Protein AF-A0A2U0S5J8-F1 (afdb_monomer)

Secondary structure (DSSP, 8-state):
---S----S----S------------SEEEESTTGGGGHHHHHHHTT-SSEEEE--HHHHTSHHHHHHHHHHHHTT---EEE--PPSS-BHHHHHHHHHHHHHTT--EEEEEESHHHHHHHHHHHHHTT--EEEEE-SSS--TTS-SEEEEEETTEEEEEE-GGGS-SEEEE-HHHHTTS-HHHHHHHHHHHHHHHHHHHH-TT--HHHHHHHHHHHHHHHHHHHHHTTT-HHHHHHHHHHHHHHHHHHTTT---HHHHHHHHHHHTT--HHHHHHHHHHHHHHHTT--HHHHHHH-

Structure (mmCIF, N/CA/C/O backbone):
data_AF-A0A2U0S5J8-F1
#
_entry.id   AF-A0A2U0S5J8-F1
#
loop_
_atom_site.group_PDB
_atom_site.id
_atom_site.type_symbol
_atom_site.label_atom_id
_atom_site.label_alt_id
_atom_site.label_comp_id
_atom_site.label_asym_id
_atom_site.label_entity_id
_atom_site.label_seq_id
_atom_site.pdbx_PDB_ins_code
_atom_site.Cartn_x
_atom_site.Cartn_y
_atom_site.Cartn_z
_atom_site.occupancy
_atom_site.B_iso_or_equiv
_atom_site.auth_seq_id
_atom_site.auth_comp_id
_atom_site.auth_asym_id
_atom_site.auth_atom_id
_atom_site.pdbx_PDB_model_num
ATOM 1 N N . MET A 1 1 ? 16.768 26.687 -22.722 1.00 32.78 1 MET A N 1
ATOM 2 C CA . MET A 1 1 ? 16.329 26.222 -24.053 1.00 32.78 1 MET A CA 1
ATOM 3 C C . MET A 1 1 ? 16.530 24.722 -24.076 1.00 32.78 1 MET A C 1
ATOM 5 O O . MET A 1 1 ? 17.656 24.287 -23.894 1.00 32.78 1 MET A O 1
ATOM 9 N N . LEU A 1 2 ? 15.448 23.951 -24.175 1.00 31.75 2 LEU A N 1
ATOM 10 C CA . LEU A 1 2 ? 15.508 22.503 -24.368 1.00 31.75 2 LEU A CA 1
ATOM 11 C C . LEU A 1 2 ? 15.809 22.254 -25.851 1.00 31.75 2 LEU A C 1
ATOM 13 O O . LEU A 1 2 ? 14.934 22.432 -26.692 1.00 31.75 2 LEU A O 1
ATOM 17 N N . THR A 1 3 ? 17.055 21.917 -26.166 1.00 37.09 3 THR A N 1
ATOM 18 C CA . THR A 1 3 ? 17.482 21.439 -27.486 1.00 37.09 3 THR A CA 1
ATOM 19 C C . THR A 1 3 ? 18.194 20.111 -27.272 1.00 37.09 3 THR A C 1
ATOM 21 O O . THR A 1 3 ? 19.367 20.082 -26.910 1.00 37.09 3 THR A O 1
ATOM 24 N N . GLY A 1 4 ? 17.444 19.027 -27.418 1.00 29.23 4 GLY A N 1
ATOM 25 C CA . GLY A 1 4 ? 17.905 17.647 -27.310 1.00 29.23 4 GLY A CA 1
ATOM 26 C C . GLY A 1 4 ? 16.699 16.751 -27.543 1.00 29.23 4 GLY A C 1
ATOM 27 O O . GLY A 1 4 ? 15.723 16.838 -26.805 1.00 29.23 4 GLY A O 1
ATOM 28 N N . GLU A 1 5 ? 16.721 16.039 -28.658 1.00 32.31 5 GLU A N 1
ATOM 29 C CA . GLU A 1 5 ? 15.576 15.486 -29.369 1.00 32.31 5 GLU A CA 1
ATOM 30 C C . GLU A 1 5 ? 14.696 14.556 -28.528 1.00 32.31 5 GLU A C 1
ATOM 32 O O . GLU A 1 5 ? 15.153 13.631 -27.864 1.00 32.31 5 GLU A O 1
ATOM 37 N N . VAL A 1 6 ? 13.388 14.800 -28.629 1.00 41.00 6 VAL A N 1
ATOM 38 C CA . VAL A 1 6 ? 12.340 13.828 -28.332 1.00 41.00 6 VAL A CA 1
ATOM 39 C C . VAL A 1 6 ? 12.498 12.701 -29.351 1.00 41.00 6 VAL A C 1
ATOM 41 O O . VAL A 1 6 ? 11.967 12.781 -30.459 1.00 41.00 6 VAL A O 1
ATOM 44 N N . THR A 1 7 ? 13.266 11.672 -29.007 1.00 35.62 7 THR A N 1
ATOM 45 C CA . THR A 1 7 ? 13.296 10.435 -29.780 1.00 35.62 7 THR A CA 1
ATOM 46 C C . THR A 1 7 ? 11.916 9.787 -29.708 1.00 35.62 7 THR A C 1
ATOM 48 O O . THR A 1 7 ? 11.296 9.604 -28.660 1.00 35.62 7 THR A O 1
ATOM 51 N N . THR A 1 8 ? 11.382 9.564 -30.899 1.00 38.03 8 THR A N 1
ATOM 52 C CA . THR A 1 8 ? 10.016 9.180 -31.218 1.00 38.03 8 THR A CA 1
ATOM 53 C C . THR A 1 8 ? 9.685 7.775 -30.725 1.00 38.03 8 THR A C 1
ATOM 55 O O . THR A 1 8 ? 10.064 6.789 -31.353 1.00 38.03 8 THR A O 1
ATOM 58 N N . LEU A 1 9 ? 8.893 7.680 -29.657 1.00 43.31 9 LEU A N 1
ATOM 59 C CA . LEU A 1 9 ? 8.101 6.486 -29.366 1.00 43.31 9 LEU A CA 1
ATOM 60 C C . LEU A 1 9 ? 6.844 6.514 -30.249 1.00 43.31 9 LEU A C 1
ATOM 62 O O . LEU A 1 9 ? 5.877 7.203 -29.937 1.00 43.31 9 LEU A O 1
ATOM 66 N N . GLY A 1 10 ? 6.887 5.776 -31.360 1.00 35.03 10 GLY A N 1
ATOM 67 C CA . GLY A 1 10 ? 5.721 5.414 -32.171 1.00 35.03 10 GLY A CA 1
ATOM 68 C C . GLY A 1 10 ? 5.226 6.484 -33.150 1.00 35.03 10 GLY A C 1
ATOM 69 O O . GLY A 1 10 ? 4.621 7.485 -32.775 1.00 35.03 10 GLY A O 1
ATOM 70 N N . ASN A 1 11 ? 5.403 6.222 -34.445 1.00 37.25 11 ASN A N 1
ATOM 71 C CA . ASN A 1 11 ? 4.713 6.929 -35.521 1.00 37.25 11 ASN A CA 1
ATOM 72 C C . ASN A 1 11 ? 3.186 6.760 -35.397 1.00 37.25 11 ASN A C 1
ATOM 74 O O . ASN A 1 11 ? 2.626 5.781 -35.883 1.00 37.25 11 ASN A O 1
ATOM 78 N N . SER A 1 12 ? 2.499 7.750 -34.832 1.00 42.44 12 SER A N 1
ATOM 79 C CA . SER A 1 12 ? 1.128 8.085 -35.226 1.00 42.44 12 SER A CA 1
ATOM 80 C C . SER A 1 12 ? 0.847 9.552 -34.910 1.00 42.44 12 SER A C 1
ATOM 82 O O . SER A 1 12 ? 0.586 9.918 -33.766 1.00 42.44 12 SER A O 1
ATOM 84 N N . GLN A 1 13 ? 0.894 10.400 -35.939 1.00 43.66 13 GLN A N 1
ATOM 85 C CA . GLN A 1 13 ? 0.316 11.740 -35.890 1.00 43.66 13 GLN A CA 1
ATOM 86 C C . GLN A 1 13 ? -1.212 11.638 -35.833 1.00 43.66 13 GLN A C 1
ATOM 88 O O . GLN A 1 13 ? -1.907 11.685 -36.844 1.00 43.66 13 GLN A O 1
ATOM 93 N N . GLY A 1 14 ? -1.723 11.462 -34.623 1.00 42.94 14 GLY A N 1
ATOM 94 C CA . GLY A 1 14 ? -3.136 11.485 -34.289 1.00 42.94 14 GLY A CA 1
ATOM 95 C C . GLY A 1 14 ? -3.269 11.498 -32.774 1.00 42.94 14 GLY A C 1
ATOM 96 O O . GLY A 1 14 ? -2.466 10.874 -32.081 1.00 42.94 14 GLY A O 1
ATOM 97 N N . LEU A 1 15 ? -4.259 12.222 -32.245 1.00 50.78 15 LEU A N 1
ATOM 98 C CA . LEU A 1 15 ? -4.673 12.009 -30.858 1.00 50.78 15 LEU A CA 1
ATOM 99 C C . LEU A 1 15 ? -4.931 10.500 -30.677 1.00 50.78 15 LEU A C 1
ATOM 101 O O . LEU A 1 15 ? -5.525 9.895 -31.576 1.00 50.78 15 LEU A O 1
ATOM 105 N N . PRO A 1 16 ? -4.466 9.875 -29.579 1.00 59.19 16 PRO A N 1
ATOM 106 C CA . PRO A 1 16 ? -4.661 8.446 -29.367 1.00 59.19 16 PRO A CA 1
ATOM 107 C C . PRO A 1 16 ? -6.149 8.116 -29.490 1.00 59.19 16 PRO A C 1
ATOM 109 O O . PRO A 1 16 ? -6.986 8.860 -28.980 1.00 59.19 16 PRO A O 1
ATOM 112 N N . ASN A 1 17 ? -6.487 7.019 -30.176 1.00 55.91 17 ASN A N 1
ATOM 113 C CA . ASN A 1 17 ? -7.858 6.517 -30.195 1.00 55.91 17 ASN A CA 1
ATOM 114 C C . ASN A 1 17 ? -8.280 6.265 -28.741 1.00 55.91 17 ASN A C 1
ATOM 116 O O . ASN A 1 17 ? -7.761 5.356 -28.096 1.00 55.91 17 ASN A O 1
ATOM 120 N N . LEU A 1 18 ? -9.156 7.125 -28.218 1.00 67.00 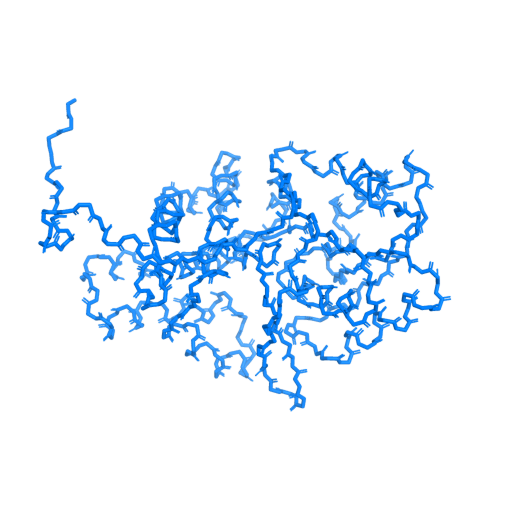18 LEU A N 1
ATOM 121 C CA . LEU A 1 18 ? -9.428 7.205 -26.784 1.00 67.00 18 LEU A CA 1
ATOM 122 C C . LEU A 1 18 ? -10.174 5.978 -26.256 1.00 67.00 18 LEU A C 1
ATOM 124 O O . LEU A 1 18 ? -10.131 5.738 -25.051 1.00 67.00 18 LEU A O 1
ATOM 128 N N . GLY A 1 19 ? -10.811 5.200 -27.142 1.00 72.75 19 GLY A N 1
ATOM 129 C CA . GLY A 1 19 ? -11.635 4.054 -26.771 1.00 72.75 19 GLY A CA 1
ATOM 130 C C . GLY A 1 19 ? -12.672 4.394 -25.694 1.00 72.75 19 GLY A C 1
ATOM 131 O O . GLY A 1 19 ? -12.882 5.547 -25.324 1.00 72.75 19 GLY A O 1
ATOM 132 N N . SER A 1 20 ? -13.338 3.375 -25.170 1.00 85.69 20 SER A N 1
ATOM 133 C CA . SER A 1 20 ? -14.069 3.477 -23.906 1.00 85.69 20 SER A CA 1
ATOM 134 C C . SER A 1 20 ? -13.265 2.762 -22.830 1.00 85.69 20 SER A C 1
ATOM 136 O O . SER A 1 20 ? -12.836 1.630 -23.053 1.00 85.69 20 SER A O 1
ATOM 138 N N . PHE A 1 21 ? -13.092 3.379 -21.665 1.00 89.19 21 PHE A N 1
ATOM 139 C CA . PHE A 1 21 ? -12.458 2.740 -20.516 1.00 89.19 21 PHE A CA 1
ATOM 140 C C . PHE A 1 21 ? -13.191 3.104 -19.223 1.00 89.19 21 PHE A C 1
ATOM 142 O O . PHE A 1 21 ? -13.836 4.148 -19.130 1.00 89.19 21 PHE A O 1
ATOM 149 N N . THR A 1 22 ? -13.057 2.241 -18.222 1.00 90.69 22 THR A N 1
ATOM 150 C CA . THR A 1 22 ? -13.413 2.526 -16.829 1.00 90.69 22 THR A CA 1
ATOM 151 C C . THR A 1 22 ? -12.122 2.755 -16.060 1.00 90.69 22 THR A C 1
ATOM 153 O O . THR A 1 22 ? -11.113 2.113 -16.350 1.00 90.69 22 THR A O 1
ATOM 156 N N . PHE A 1 23 ? -12.143 3.688 -15.114 1.00 94.62 23 PHE A N 1
ATOM 157 C CA . PHE A 1 23 ? -11.001 3.975 -14.260 1.00 94.62 23 PHE A CA 1
ATOM 158 C C . PHE A 1 23 ? -11.458 3.945 -12.807 1.00 94.62 23 PHE A C 1
ATOM 160 O O . PHE A 1 23 ? -12.342 4.707 -12.418 1.00 94.62 23 PHE A O 1
ATOM 167 N N . LEU A 1 24 ? -10.890 3.023 -12.046 1.00 95.81 24 LEU A N 1
ATOM 168 C CA . LEU A 1 24 ? -11.268 2.703 -10.685 1.00 95.81 24 LEU A CA 1
ATOM 169 C C . LEU A 1 24 ? -10.186 3.202 -9.729 1.00 95.81 24 LEU A C 1
ATOM 171 O O . LEU A 1 24 ? -9.002 2.916 -9.909 1.00 95.81 24 LEU A O 1
ATOM 175 N N . VAL A 1 25 ? -10.607 3.968 -8.731 1.00 96.50 25 VAL A N 1
ATOM 176 C CA . VAL A 1 25 ? -9.773 4.557 -7.679 1.00 96.50 25 VAL A CA 1
ATOM 177 C C . VAL A 1 25 ? -10.587 4.613 -6.389 1.00 96.50 25 VAL A C 1
ATOM 179 O O . VAL A 1 25 ? -11.816 4.567 -6.475 1.00 96.50 25 VAL A O 1
ATOM 182 N N . PRO A 1 26 ? -9.940 4.745 -5.220 1.00 98.06 26 PRO A N 1
ATOM 183 C CA . PRO A 1 26 ? -10.638 5.086 -3.988 1.00 98.06 26 PRO A CA 1
ATOM 184 C C . PRO A 1 26 ? -11.477 6.350 -4.131 1.00 98.06 26 PRO A C 1
ATOM 186 O O . PRO A 1 26 ? -11.086 7.282 -4.843 1.00 98.06 26 PRO A O 1
ATOM 189 N N . ASP A 1 27 ? -12.574 6.416 -3.382 1.00 96.62 27 ASP A N 1
ATOM 190 C CA . ASP A 1 27 ? -13.434 7.601 -3.344 1.00 96.62 27 ASP A CA 1
ATOM 191 C C . ASP A 1 27 ? -12.672 8.826 -2.826 1.00 96.62 27 ASP A C 1
ATOM 193 O O . ASP A 1 27 ? -12.922 9.961 -3.251 1.00 96.62 27 ASP A O 1
ATOM 197 N N . ARG A 1 28 ? -11.709 8.606 -1.919 1.00 98.06 28 ARG A N 1
ATOM 198 C CA . ARG A 1 28 ? -10.830 9.656 -1.397 1.00 98.06 28 ARG A CA 1
ATOM 199 C C . ARG A 1 28 ? -9.375 9.210 -1.321 1.00 98.06 28 ARG A C 1
ATOM 201 O O . ARG A 1 28 ? -9.049 8.134 -0.827 1.00 98.06 28 ARG A O 1
ATOM 208 N N . ILE A 1 29 ? -8.482 10.100 -1.751 1.00 98.75 29 ILE A N 1
ATOM 209 C CA . ILE A 1 29 ? -7.032 9.967 -1.592 1.00 98.75 29 ILE A CA 1
ATOM 210 C C . ILE A 1 29 ? -6.529 11.178 -0.804 1.00 98.75 29 ILE A C 1
ATOM 212 O O . ILE A 1 29 ? -6.659 12.319 -1.250 1.00 98.75 29 ILE A O 1
ATOM 216 N N . VAL A 1 30 ? -5.931 10.928 0.358 1.00 98.81 30 VAL A N 1
ATOM 217 C CA . VAL A 1 30 ? -5.306 11.938 1.213 1.00 98.81 30 VAL A CA 1
ATOM 218 C C . VAL A 1 30 ? -3.795 11.774 1.116 1.00 98.81 30 VAL A C 1
ATOM 220 O O . VAL A 1 30 ? -3.227 10.813 1.628 1.00 98.81 30 VAL A O 1
ATOM 223 N N . PHE A 1 31 ? -3.133 12.717 0.449 1.00 98.75 31 PHE A N 1
ATOM 224 C CA . PHE A 1 31 ? -1.693 12.676 0.212 1.00 98.75 31 PHE A CA 1
ATOM 225 C C . PHE A 1 31 ? -0.992 13.881 0.836 1.00 98.75 31 PHE A C 1
ATOM 227 O O . PHE A 1 31 ? -1.444 15.018 0.691 1.00 98.75 31 PHE A O 1
ATOM 234 N N . GLY A 1 32 ? 0.162 13.643 1.456 1.00 98.50 32 GLY A N 1
ATOM 235 C CA . GLY A 1 32 ? 1.078 14.699 1.876 1.00 98.50 32 GLY A CA 1
ATOM 236 C C . GLY A 1 32 ? 1.671 14.474 3.258 1.00 98.50 32 GLY A C 1
ATOM 237 O O . GLY A 1 32 ? 1.303 13.549 3.978 1.00 98.50 32 GLY A O 1
ATOM 238 N N . TRP A 1 33 ? 2.619 15.335 3.627 1.00 98.25 33 TRP A N 1
ATOM 239 C CA . TRP A 1 33 ? 3.180 15.325 4.976 1.00 98.25 33 TRP A CA 1
ATOM 240 C C . TRP A 1 33 ? 2.071 15.507 5.997 1.00 98.25 33 TRP A C 1
ATOM 242 O O . TRP A 1 33 ? 1.254 16.416 5.868 1.00 98.25 33 TRP A O 1
ATOM 252 N N . ASP A 1 34 ? 2.065 14.631 6.995 1.00 97.88 34 ASP A N 1
ATOM 253 C CA . ASP A 1 34 ? 1.070 14.628 8.057 1.00 97.88 34 ASP A CA 1
ATOM 254 C C . ASP A 1 34 ? -0.359 14.302 7.601 1.00 97.88 34 ASP A C 1
ATOM 256 O O . ASP A 1 34 ? -1.308 14.525 8.357 1.00 97.88 34 ASP A O 1
ATOM 260 N N . ALA A 1 35 ? -0.527 13.712 6.410 1.00 98.69 35 ALA A N 1
ATOM 261 C CA . ALA A 1 35 ? -1.817 13.224 5.921 1.00 98.69 35 ALA A CA 1
ATOM 262 C C . ALA A 1 35 ? -2.494 12.257 6.906 1.00 98.69 35 ALA A C 1
ATOM 264 O O . ALA A 1 35 ? -3.721 12.242 6.996 1.00 98.69 35 ALA A O 1
ATOM 265 N N . LEU A 1 36 ? -1.719 11.522 7.718 1.00 98.56 36 LEU A N 1
ATOM 266 C CA . LEU A 1 36 ? -2.266 10.657 8.763 1.00 98.56 36 LEU A CA 1
ATOM 267 C C . LEU A 1 36 ? -3.151 11.417 9.764 1.00 98.56 36 LEU A C 1
ATOM 269 O O . LEU A 1 36 ? -4.085 10.832 10.300 1.00 98.56 36 LEU A O 1
ATOM 273 N N . ASN A 1 37 ? -2.931 12.720 9.978 1.00 98.50 37 ASN A N 1
ATOM 274 C CA . ASN A 1 37 ? -3.766 13.537 10.868 1.00 98.50 37 ASN A CA 1
ATOM 275 C C . ASN A 1 37 ? -5.238 13.607 10.430 1.00 98.50 37 ASN A C 1
ATOM 277 O O . ASN A 1 37 ? -6.075 14.008 11.233 1.00 98.50 37 ASN A O 1
ATOM 281 N N . LYS A 1 38 ? -5.556 13.240 9.182 1.00 98.38 38 LYS A N 1
ATOM 282 C CA . LYS A 1 38 ? -6.927 13.197 8.666 1.00 98.38 38 LYS A CA 1
ATOM 283 C C . LYS A 1 38 ? -7.670 11.901 8.951 1.00 98.38 38 LYS A C 1
ATOM 285 O O . LYS A 1 38 ? -8.875 11.869 8.756 1.00 98.38 38 LYS A O 1
ATOM 290 N N . ILE A 1 39 ? -7.008 10.862 9.461 1.00 98.44 39 ILE A N 1
ATOM 291 C CA . ILE A 1 39 ? -7.633 9.540 9.602 1.00 98.44 39 ILE A CA 1
ATOM 292 C C . ILE A 1 39 ? -8.919 9.542 10.435 1.00 98.44 39 ILE A C 1
ATOM 294 O O . ILE A 1 39 ? -9.861 8.843 10.088 1.00 98.44 39 ILE A O 1
ATOM 298 N N . GLY A 1 40 ? -8.979 10.342 11.501 1.00 97.31 40 GLY A N 1
ATOM 299 C CA . GLY A 1 40 ? -10.179 10.436 12.327 1.00 97.31 40 GLY A CA 1
ATOM 300 C C . GLY A 1 40 ? -11.343 11.142 11.623 1.00 97.31 40 GLY A C 1
ATOM 301 O O . GLY A 1 40 ? -12.468 10.654 11.703 1.00 97.31 40 GLY A O 1
ATOM 302 N N . ASP A 1 41 ? -11.065 12.216 10.868 1.00 96.50 41 ASP A N 1
ATOM 303 C CA . ASP A 1 41 ? -12.060 12.904 10.027 1.00 96.50 41 ASP A CA 1
ATOM 304 C C . ASP A 1 41 ? -12.646 11.924 8.991 1.00 96.50 41 ASP A C 1
ATOM 306 O O . ASP A 1 41 ? -13.862 11.830 8.829 1.00 96.50 41 ASP A O 1
ATOM 310 N N . GLU A 1 42 ? -11.776 11.167 8.315 1.00 98.12 42 GLU A N 1
ATOM 311 C CA . GLU A 1 42 ? -12.167 10.229 7.256 1.00 98.12 42 GLU A CA 1
ATOM 312 C C . GLU A 1 42 ? -12.953 9.025 7.810 1.00 98.12 42 GLU A C 1
ATOM 314 O O . GLU A 1 42 ? -13.959 8.630 7.229 1.00 98.12 42 GLU A O 1
ATOM 319 N N . LEU A 1 43 ? -12.567 8.477 8.969 1.00 98.12 43 LEU A N 1
ATOM 320 C CA . LEU A 1 43 ? -13.327 7.412 9.642 1.00 98.12 43 LEU A CA 1
ATOM 321 C C . LEU A 1 43 ? -14.694 7.902 10.129 1.00 98.12 43 LEU A C 1
ATOM 323 O O . LEU A 1 43 ? -15.699 7.226 9.923 1.00 98.12 43 LEU A O 1
ATOM 327 N N . THR A 1 44 ? -14.754 9.100 10.712 1.00 95.81 44 THR A N 1
ATOM 328 C CA . THR A 1 44 ? -16.022 9.701 11.154 1.00 95.81 44 THR A CA 1
ATOM 329 C C . THR A 1 44 ? -16.965 9.924 9.970 1.00 95.81 44 THR A C 1
ATOM 331 O O . THR A 1 44 ? -18.164 9.673 10.081 1.00 95.81 44 THR A O 1
ATOM 334 N N . ALA A 1 45 ? -16.438 10.343 8.814 1.00 96.75 45 ALA A N 1
ATOM 335 C CA . ALA A 1 45 ? -17.219 10.501 7.587 1.00 96.75 45 ALA A CA 1
ATOM 336 C C . ALA A 1 45 ? -17.791 9.171 7.058 1.00 96.75 45 ALA A C 1
ATOM 338 O O . ALA A 1 45 ? -18.849 9.176 6.430 1.00 96.75 45 ALA A O 1
ATOM 339 N N . LEU A 1 46 ? -17.130 8.046 7.350 1.00 97.06 46 LEU A N 1
ATOM 340 C CA . LEU A 1 46 ? -17.608 6.689 7.059 1.00 97.06 46 LEU A CA 1
ATOM 341 C C . LEU A 1 46 ? -18.570 6.143 8.131 1.00 97.06 46 LEU A C 1
ATOM 343 O O . LEU A 1 46 ? -19.056 5.024 7.997 1.00 97.06 46 LEU A O 1
ATOM 347 N N . GLY A 1 47 ? -18.855 6.911 9.188 1.00 96.56 47 GLY A N 1
ATOM 348 C CA . GLY A 1 47 ? -19.696 6.478 10.306 1.00 96.56 47 GLY A CA 1
ATOM 349 C C . GLY A 1 47 ? -19.014 5.494 11.262 1.00 96.56 47 GLY A C 1
ATOM 350 O O . GLY A 1 47 ? -19.706 4.849 12.045 1.00 96.56 47 GLY A O 1
ATOM 351 N N . ALA A 1 48 ? -17.685 5.374 11.202 1.00 97.31 48 ALA A N 1
ATOM 352 C CA . ALA A 1 48 ? -16.920 4.462 12.042 1.00 97.31 48 ALA A CA 1
ATOM 353 C C . ALA A 1 48 ? -16.763 4.976 13.481 1.00 97.31 48 ALA A C 1
ATOM 355 O O . ALA A 1 48 ? -16.558 6.168 13.720 1.00 97.31 48 ALA A O 1
ATOM 356 N N . VAL A 1 49 ? -16.785 4.046 14.433 1.00 97.25 49 VAL A N 1
ATOM 357 C CA . VAL A 1 49 ? -16.603 4.257 15.877 1.00 97.25 49 VAL A CA 1
ATOM 358 C C . VAL A 1 49 ? -15.582 3.264 16.445 1.00 97.25 49 VAL A C 1
ATOM 360 O O . VAL A 1 49 ? -14.744 3.646 17.268 1.00 97.25 49 VAL A O 1
ATOM 363 N N . SER A 1 50 ? -15.611 2.009 15.990 1.00 97.94 50 SER A N 1
ATOM 364 C CA . SER A 1 50 ? -14.777 0.900 16.473 1.00 97.94 50 SER A CA 1
ATOM 365 C C . SER A 1 50 ? -13.989 0.249 15.321 1.00 97.94 50 SER A C 1
ATOM 367 O O . SER A 1 50 ? -14.339 -0.836 14.852 1.00 97.94 50 SER A O 1
ATOM 369 N N . PRO A 1 51 ? -12.922 0.894 14.811 1.00 98.50 51 PRO A N 1
ATOM 370 C CA . PRO A 1 51 ? -12.143 0.332 13.713 1.00 98.50 51 PRO A CA 1
ATOM 371 C C . PRO A 1 51 ? -11.231 -0.818 14.163 1.00 98.50 51 PRO A C 1
ATOM 373 O O . PRO A 1 51 ? -10.496 -0.699 15.149 1.00 98.50 51 PRO A O 1
ATOM 376 N N . LEU A 1 52 ? -11.160 -1.883 13.361 1.00 98.88 52 LEU A N 1
ATOM 377 C CA . LEU A 1 52 ? -10.093 -2.879 13.450 1.00 98.88 52 LEU A CA 1
ATOM 378 C C . LEU A 1 52 ? -8.854 -2.389 12.691 1.00 98.88 52 LEU A C 1
ATOM 380 O O . LEU A 1 52 ? -8.851 -2.291 11.465 1.00 98.88 52 LEU A O 1
ATOM 384 N N . ILE A 1 53 ? -7.760 -2.141 13.404 1.00 98.88 53 ILE A N 1
ATOM 385 C CA . ILE A 1 53 ? -6.443 -1.892 12.821 1.00 98.88 53 ILE A CA 1
ATOM 386 C C . ILE A 1 53 ? -5.776 -3.233 12.519 1.00 98.88 53 ILE A C 1
ATOM 388 O O . ILE A 1 53 ? -5.413 -3.969 13.434 1.00 98.88 53 ILE A O 1
ATOM 392 N N . ILE A 1 54 ? -5.545 -3.518 11.243 1.00 98.88 54 ILE A N 1
ATOM 393 C CA . ILE A 1 54 ? -4.775 -4.668 10.771 1.00 98.88 54 ILE A CA 1
ATOM 394 C C . ILE A 1 54 ? -3.355 -4.189 10.464 1.00 98.88 54 ILE A C 1
ATOM 396 O O . ILE A 1 54 ? -3.146 -3.240 9.703 1.00 98.88 54 ILE A O 1
ATOM 400 N N . THR A 1 55 ? -2.359 -4.825 11.078 1.00 98.69 55 THR A N 1
ATOM 401 C CA . THR A 1 55 ? -0.939 -4.496 10.911 1.00 98.69 55 THR A CA 1
ATOM 402 C C . THR A 1 55 ? -0.034 -5.708 11.169 1.00 98.69 55 THR A C 1
ATOM 404 O O . THR A 1 55 ? -0.507 -6.816 11.415 1.00 98.69 55 THR A O 1
ATOM 407 N N . SER A 1 56 ? 1.285 -5.515 11.102 1.00 96.38 56 SER A N 1
ATOM 408 C CA . SER A 1 56 ? 2.285 -6.544 11.413 1.00 96.38 56 SER A CA 1
ATOM 409 C C . SER A 1 56 ? 3.044 -6.242 12.710 1.00 96.38 56 SER A C 1
ATOM 411 O O . SER A 1 56 ? 3.177 -5.088 13.124 1.00 96.38 56 SER A O 1
ATOM 413 N N . LYS A 1 57 ? 3.631 -7.276 13.328 1.00 95.12 57 LYS A N 1
ATOM 414 C CA . LYS A 1 57 ? 4.339 -7.174 14.621 1.00 95.12 57 LYS A CA 1
ATOM 415 C C . LYS A 1 57 ? 5.440 -6.116 14.604 1.00 95.12 57 LYS A C 1
ATOM 417 O O . LYS A 1 57 ? 5.633 -5.386 15.571 1.00 95.12 57 LYS A O 1
ATOM 422 N N . GLY A 1 58 ? 6.151 -6.007 13.480 1.00 90.56 58 GLY A N 1
ATOM 423 C CA . GLY A 1 58 ? 7.240 -5.046 13.296 1.00 90.56 58 GLY A CA 1
ATOM 424 C C . GLY A 1 58 ? 6.791 -3.586 13.170 1.00 90.56 58 GLY A C 1
ATOM 425 O O . GLY A 1 58 ? 7.641 -2.696 13.249 1.00 90.56 58 GLY A O 1
ATOM 426 N N . MET A 1 59 ? 5.496 -3.329 12.963 1.00 93.50 59 MET A N 1
ATOM 427 C CA . MET A 1 59 ? 4.927 -1.981 12.873 1.00 93.50 59 MET A CA 1
ATOM 428 C C . MET A 1 59 ? 4.472 -1.437 14.226 1.00 93.50 59 MET A C 1
ATOM 430 O O . MET A 1 59 ? 4.569 -0.231 14.433 1.00 93.50 59 MET A O 1
ATOM 434 N N . VAL A 1 60 ? 4.035 -2.300 15.151 1.00 93.44 60 VAL A N 1
ATOM 435 C CA . VAL A 1 60 ? 3.462 -1.896 16.453 1.00 93.44 60 VAL A CA 1
ATOM 436 C C . VAL A 1 60 ? 4.421 -1.029 17.273 1.00 93.44 60 VAL A C 1
ATOM 438 O O . VAL A 1 60 ? 3.998 -0.081 17.924 1.00 93.44 60 VAL A O 1
ATOM 441 N N . ASN A 1 61 ? 5.723 -1.312 17.196 1.00 89.06 61 ASN A N 1
ATOM 442 C CA . ASN A 1 61 ? 6.753 -0.582 17.941 1.00 89.06 61 ASN A CA 1
ATOM 443 C C . ASN A 1 61 ? 7.274 0.674 17.218 1.00 89.06 61 ASN A C 1
ATOM 445 O O . ASN A 1 61 ? 8.256 1.263 17.664 1.00 89.06 61 ASN A O 1
ATOM 449 N N . ARG A 1 62 ? 6.686 1.063 16.078 1.00 92.38 62 ARG A N 1
ATOM 450 C CA . ARG A 1 62 ? 7.118 2.244 15.315 1.00 92.38 62 ARG A CA 1
ATOM 451 C C . ARG A 1 62 ? 6.282 3.464 15.677 1.00 92.38 62 ARG A C 1
ATOM 453 O O . ARG A 1 62 ? 5.071 3.361 15.863 1.00 92.38 62 ARG A O 1
ATOM 460 N N . ASP A 1 63 ? 6.909 4.637 15.634 1.00 92.94 63 ASP A N 1
ATOM 461 C CA . ASP A 1 63 ? 6.273 5.925 15.951 1.00 92.94 63 ASP A CA 1
ATOM 462 C C . ASP A 1 63 ? 4.988 6.180 15.153 1.00 92.94 63 ASP A C 1
ATOM 464 O O . ASP A 1 63 ? 4.026 6.735 15.681 1.00 92.94 63 ASP A O 1
ATOM 468 N N . GLY A 1 64 ? 4.933 5.720 13.898 1.00 95.50 64 GLY A N 1
ATOM 469 C CA . GLY A 1 64 ? 3.738 5.828 13.061 1.00 95.50 64 GLY A CA 1
ATOM 470 C C . GLY A 1 64 ? 2.508 5.126 13.651 1.00 95.50 64 GLY A C 1
ATOM 471 O O . GLY A 1 64 ? 1.411 5.677 13.587 1.00 95.50 64 GLY A O 1
ATOM 472 N N . PHE A 1 65 ? 2.678 3.950 14.267 1.00 97.12 65 PHE A N 1
ATOM 473 C CA . PHE A 1 65 ? 1.573 3.213 14.892 1.00 97.12 65 PHE A CA 1
ATOM 474 C C . PHE A 1 65 ? 1.122 3.884 16.199 1.00 97.12 65 PHE A C 1
ATOM 476 O O . PHE A 1 65 ? -0.075 4.057 16.445 1.00 97.12 65 PHE A O 1
ATOM 483 N N . SER A 1 66 ? 2.075 4.357 17.006 1.00 96.69 66 SER A N 1
ATOM 484 C CA . SER A 1 66 ? 1.788 5.166 18.198 1.00 96.69 66 SER A CA 1
ATOM 485 C C . SER A 1 66 ? 1.015 6.441 17.842 1.00 96.69 66 SER A C 1
ATOM 487 O O . SER A 1 66 ? 0.038 6.788 18.504 1.00 96.69 66 SER A O 1
ATOM 489 N N . ARG A 1 67 ? 1.399 7.115 16.752 1.00 97.69 67 ARG A N 1
ATOM 490 C CA . ARG A 1 67 ? 0.700 8.298 16.238 1.00 97.69 67 ARG A CA 1
ATOM 491 C C . ARG A 1 67 ? -0.715 7.968 15.763 1.00 97.69 67 ARG A C 1
ATOM 493 O O . ARG A 1 67 ? -1.638 8.686 16.136 1.00 97.69 67 ARG A O 1
ATOM 500 N N . LEU A 1 68 ? -0.894 6.890 14.993 1.00 98.25 68 LEU A N 1
ATOM 501 C CA . LEU A 1 68 ? -2.213 6.414 14.560 1.00 98.25 68 LEU A CA 1
ATOM 502 C C . LEU A 1 68 ? -3.145 6.224 15.764 1.00 98.25 68 LEU A C 1
ATOM 504 O O . LEU A 1 68 ? -4.206 6.835 15.833 1.00 98.25 68 LEU A O 1
ATOM 508 N N . THR A 1 69 ? -2.729 5.419 16.740 1.00 97.06 69 THR A N 1
ATOM 509 C CA . THR A 1 69 ? -3.567 5.106 17.909 1.00 97.06 69 THR A CA 1
ATOM 510 C C . THR A 1 69 ? -3.881 6.340 18.760 1.00 97.06 69 THR A C 1
ATOM 512 O O . THR A 1 69 ? -4.987 6.448 19.289 1.00 97.06 69 THR A O 1
ATOM 515 N N . ALA A 1 70 ? -2.956 7.299 18.867 1.00 97.06 70 ALA A N 1
ATOM 516 C CA . ALA A 1 70 ? -3.198 8.567 19.552 1.00 97.06 70 ALA A CA 1
ATOM 517 C C . ALA A 1 70 ? -4.235 9.445 18.828 1.00 97.06 70 ALA A C 1
ATOM 519 O O . ALA A 1 70 ? -5.097 10.029 19.485 1.00 97.06 70 ALA A O 1
ATOM 520 N N . LEU A 1 71 ? -4.180 9.516 17.493 1.00 98.12 71 LEU A N 1
ATOM 521 C CA . LEU A 1 71 ? -5.151 10.260 16.684 1.00 98.12 71 LEU A CA 1
ATOM 522 C C . LEU A 1 71 ? -6.558 9.666 16.808 1.00 98.12 71 LEU A C 1
ATOM 524 O O . LEU A 1 71 ? -7.505 10.408 17.042 1.00 98.12 71 LEU A O 1
ATOM 528 N N . LEU A 1 72 ? -6.686 8.339 16.738 1.00 97.56 72 LEU A N 1
ATOM 529 C CA . LEU A 1 72 ? -7.981 7.665 16.886 1.00 97.56 72 LEU A CA 1
ATOM 530 C C . LEU A 1 72 ? -8.598 7.919 18.270 1.00 97.56 72 LEU A C 1
ATOM 532 O O . LEU A 1 72 ? -9.765 8.284 18.369 1.00 97.56 72 LEU A O 1
ATOM 536 N N . LYS A 1 73 ? -7.795 7.829 19.340 1.00 94.25 73 LYS A N 1
ATOM 537 C CA . LYS A 1 73 ? -8.250 8.143 20.707 1.00 94.25 73 LYS A CA 1
ATOM 538 C C . LYS A 1 73 ? -8.700 9.594 20.862 1.00 94.25 73 LYS A C 1
ATOM 540 O O . LYS A 1 73 ? -9.653 9.861 21.588 1.00 94.25 73 LYS A O 1
ATOM 545 N N . LYS A 1 74 ? -8.005 10.534 20.214 1.00 94.69 74 LYS A N 1
ATOM 546 C CA . LYS A 1 74 ? -8.346 11.962 20.259 1.00 94.69 74 LYS A CA 1
ATOM 547 C C . LYS A 1 74 ? -9.732 12.232 19.665 1.00 94.69 74 LYS A C 1
ATOM 549 O O . LYS A 1 74 ? -10.453 13.063 20.204 1.00 94.69 74 LYS A O 1
ATOM 554 N N . GLU A 1 75 ? -10.109 11.500 18.621 1.00 93.38 75 GLU A N 1
ATOM 555 C CA . GLU A 1 75 ? -11.425 11.597 17.973 1.00 93.38 75 GLU A CA 1
ATOM 556 C C . GLU A 1 75 ? -12.481 10.673 18.614 1.00 93.38 75 GLU A C 1
ATOM 558 O O . GLU A 1 75 ? -13.528 10.416 18.035 1.00 93.38 75 GLU A O 1
ATOM 563 N N . SER A 1 76 ? -12.235 10.185 19.838 1.00 93.88 76 SER A N 1
ATOM 564 C CA . SER A 1 76 ? -13.150 9.306 20.590 1.00 93.88 76 SER A CA 1
ATOM 565 C C . SER A 1 76 ? -13.490 7.976 19.898 1.00 93.88 76 SER A C 1
ATOM 567 O O . SER A 1 76 ? -14.503 7.356 20.219 1.00 93.88 76 SER A O 1
ATOM 569 N N . LEU A 1 77 ? -12.629 7.508 18.989 1.00 96.38 77 LEU A N 1
ATOM 570 C CA . LEU A 1 77 ? -12.731 6.183 18.377 1.00 96.38 77 LEU A CA 1
ATOM 571 C C . LEU A 1 77 ? -12.141 5.118 19.312 1.00 96.38 77 LEU A C 1
ATOM 573 O O . LEU A 1 77 ? -11.185 5.377 20.053 1.00 96.38 77 LEU A O 1
ATOM 577 N N . SER A 1 78 ? -12.683 3.902 19.247 1.00 95.88 78 SER A N 1
ATOM 578 C CA . SER A 1 78 ? -12.294 2.761 20.089 1.00 95.88 78 SER A CA 1
ATOM 579 C C . SER A 1 78 ? -11.621 1.662 19.258 1.00 95.88 78 SER A C 1
ATOM 581 O O . SER A 1 78 ? -12.242 0.642 18.983 1.00 95.88 78 SER A O 1
ATOM 583 N N . PRO A 1 79 ? -10.363 1.848 18.811 1.00 96.88 79 PRO A N 1
ATOM 584 C CA . PRO A 1 79 ? -9.731 0.895 17.911 1.00 96.88 79 PRO A CA 1
ATOM 585 C C . PRO A 1 79 ? -9.355 -0.425 18.591 1.00 96.88 79 PRO A C 1
ATOM 587 O O . PRO A 1 79 ? -8.800 -0.436 19.694 1.00 96.88 79 PRO A O 1
ATOM 590 N N . VAL A 1 80 ? -9.518 -1.518 17.849 1.00 97.69 80 VAL A N 1
ATOM 591 C CA . VAL A 1 80 ? -8.974 -2.848 18.159 1.00 97.69 80 VAL A CA 1
ATOM 592 C C . VAL A 1 80 ? -7.778 -3.098 17.246 1.00 97.69 80 VAL A C 1
ATOM 594 O O . VAL A 1 80 ? -7.803 -2.705 16.087 1.00 97.69 80 VAL A O 1
ATOM 597 N N . ALA A 1 81 ? -6.707 -3.731 17.730 1.00 98.00 81 ALA A N 1
ATOM 598 C CA . ALA A 1 81 ? -5.524 -4.000 16.912 1.00 98.00 81 ALA A CA 1
ATOM 599 C C . ALA A 1 81 ? -5.301 -5.501 16.698 1.00 98.00 81 ALA A C 1
ATOM 601 O O . ALA A 1 81 ? -5.082 -6.248 17.651 1.00 98.00 81 ALA A O 1
ATOM 602 N N . PHE A 1 82 ? -5.249 -5.913 15.434 1.00 98.50 82 PHE A N 1
ATOM 603 C CA . PHE A 1 82 ? -4.678 -7.175 14.988 1.00 98.50 82 PHE A CA 1
ATOM 604 C C . PHE A 1 82 ? -3.284 -6.909 14.414 1.00 98.50 82 PHE A C 1
ATOM 606 O O . PHE A 1 82 ? -3.136 -6.169 13.443 1.00 98.50 82 PHE A O 1
ATOM 613 N N . SER A 1 83 ? -2.242 -7.498 15.002 1.00 97.94 83 SER A N 1
ATOM 614 C CA . SER A 1 83 ? -0.846 -7.197 14.636 1.00 97.94 83 SER A CA 1
ATOM 615 C C . SER A 1 83 ? -0.062 -8.390 14.095 1.00 97.94 83 SER A C 1
ATOM 617 O O . SER A 1 83 ? 1.152 -8.311 13.917 1.00 97.94 83 SER A O 1
ATOM 619 N N . ASP A 1 84 ? -0.740 -9.490 13.788 1.00 97.38 84 ASP A N 1
ATOM 620 C CA . ASP A 1 84 ? -0.095 -10.768 13.493 1.00 97.38 84 ASP A CA 1
ATOM 621 C C . ASP A 1 84 ? -0.031 -11.082 11.990 1.00 97.38 84 ASP A C 1
ATOM 623 O O . ASP A 1 84 ? 0.160 -12.236 11.619 1.00 97.38 84 ASP A O 1
ATOM 627 N N . VAL A 1 85 ? -0.116 -10.066 11.117 1.00 97.94 85 VAL A N 1
ATOM 628 C CA . VAL A 1 85 ? 0.067 -10.262 9.668 1.00 97.94 85 VAL A CA 1
ATOM 629 C C . VAL A 1 85 ? 1.503 -10.679 9.353 1.00 97.94 85 VAL A C 1
ATOM 631 O O . VAL A 1 85 ? 2.467 -9.948 9.614 1.00 97.94 85 VAL A O 1
ATOM 634 N N . GLU A 1 86 ? 1.632 -11.854 8.747 1.00 94.25 86 GLU A N 1
ATOM 635 C CA . GLU A 1 86 ? 2.879 -12.418 8.260 1.00 94.25 86 GLU A CA 1
ATOM 636 C C . GLU A 1 86 ? 3.271 -11.868 6.872 1.00 94.25 86 GLU A C 1
ATOM 638 O O . GLU A 1 86 ? 2.407 -11.487 6.079 1.00 94.25 86 GLU A O 1
ATOM 643 N N . PRO A 1 87 ? 4.574 -11.831 6.527 1.00 89.50 87 PRO A N 1
ATOM 644 C CA . PRO A 1 87 ? 4.994 -11.595 5.150 1.00 89.50 87 PRO A CA 1
ATOM 645 C C . PRO A 1 87 ? 4.415 -12.659 4.220 1.00 89.50 87 PRO A C 1
ATOM 647 O O . PRO A 1 87 ? 4.434 -13.848 4.544 1.00 89.50 87 PRO A O 1
ATOM 650 N N . GLU A 1 88 ? 3.981 -12.242 3.032 1.00 88.19 88 GLU A N 1
ATOM 651 C CA . GLU A 1 88 ? 3.335 -13.130 2.059 1.00 88.19 88 GLU A CA 1
ATOM 652 C C . GLU A 1 88 ? 2.135 -13.884 2.669 1.00 88.19 88 GLU A C 1
ATOM 654 O O . GLU A 1 88 ? 2.187 -15.121 2.789 1.00 88.19 88 GLU A O 1
ATOM 659 N N . PRO A 1 89 ? 1.100 -13.129 3.094 1.00 94.38 89 PRO A N 1
ATOM 660 C CA . PRO A 1 89 ? 0.080 -13.596 4.019 1.00 94.38 89 PRO A CA 1
ATOM 661 C C . PRO A 1 89 ? -0.888 -14.591 3.396 1.00 94.38 89 PRO A C 1
ATOM 663 O O . PRO A 1 89 ? -1.057 -14.670 2.177 1.00 94.38 89 PRO A O 1
ATOM 666 N N . SER A 1 90 ? -1.522 -15.380 4.253 1.00 96.44 90 SER A N 1
ATOM 667 C CA . SER A 1 90 ? -2.469 -16.424 3.871 1.00 96.44 90 SER A CA 1
ATOM 668 C C . SER A 1 90 ? -3.930 -16.012 4.054 1.00 96.44 90 SER A C 1
ATOM 670 O O . SER A 1 90 ? -4.252 -15.120 4.836 1.00 96.44 90 SER A O 1
ATOM 672 N N . MET A 1 91 ? -4.838 -16.731 3.383 1.00 97.56 91 MET A N 1
ATOM 673 C CA . MET A 1 91 ? -6.284 -16.597 3.630 1.00 97.56 91 MET A CA 1
ATOM 674 C C . MET A 1 91 ? -6.673 -16.884 5.089 1.00 97.56 91 MET A C 1
ATOM 676 O O . MET A 1 91 ? -7.623 -16.296 5.584 1.00 97.56 91 MET A O 1
ATOM 680 N N . LYS A 1 92 ? -5.904 -17.700 5.823 1.00 97.75 92 LYS A N 1
ATOM 681 C CA . LYS A 1 92 ? -6.166 -17.954 7.252 1.00 97.75 92 LYS A CA 1
ATOM 682 C C . LYS A 1 92 ? -6.028 -16.693 8.106 1.00 97.75 92 LYS A C 1
ATOM 684 O O . LYS A 1 92 ? -6.751 -16.515 9.078 1.00 97.75 92 LYS A O 1
ATOM 689 N N . THR A 1 93 ? -5.098 -15.810 7.746 1.00 98.31 93 THR A N 1
ATOM 690 C CA . THR A 1 93 ? -4.912 -14.529 8.439 1.00 98.31 93 THR A CA 1
ATOM 691 C C . THR A 1 93 ? -6.083 -13.589 8.169 1.00 98.31 93 THR A C 1
ATOM 693 O O . THR A 1 93 ? -6.506 -12.876 9.075 1.00 98.31 93 THR A O 1
ATOM 696 N N . VAL A 1 94 ? -6.653 -13.632 6.960 1.00 98.69 94 VAL A N 1
ATOM 697 C CA . VAL A 1 94 ? -7.901 -12.926 6.629 1.00 98.69 94 VAL A CA 1
ATOM 698 C C . VAL A 1 94 ? -9.055 -13.441 7.487 1.00 98.69 94 VAL A C 1
ATOM 700 O O . VAL A 1 94 ? -9.712 -12.637 8.142 1.00 98.69 94 VAL A O 1
ATOM 703 N N . GLU A 1 95 ? -9.260 -14.760 7.533 1.00 98.50 95 GLU A N 1
ATOM 704 C CA . GLU A 1 95 ? -10.312 -15.405 8.336 1.00 98.50 95 GLU A CA 1
ATOM 705 C C . GLU A 1 95 ? -10.220 -14.982 9.813 1.00 98.50 95 GLU A C 1
ATOM 707 O O . GLU A 1 95 ? -11.206 -14.538 10.394 1.00 98.50 95 GLU A O 1
ATOM 712 N N . HIS A 1 96 ? -9.016 -14.990 10.393 1.00 98.50 96 HIS A N 1
ATOM 713 C CA . HIS A 1 96 ? -8.800 -14.551 11.774 1.00 98.50 96 HIS A CA 1
ATOM 714 C C . HIS A 1 96 ? -9.082 -13.050 11.976 1.00 98.50 96 HIS A C 1
ATOM 716 O O . HIS A 1 96 ? -9.648 -12.660 12.995 1.00 98.50 96 HIS A O 1
ATOM 722 N N . CYS A 1 97 ? -8.736 -12.187 11.014 1.00 98.75 97 CYS A N 1
ATOM 723 C CA . CYS A 1 97 ? -9.095 -10.766 11.096 1.00 98.75 97 CYS A CA 1
ATOM 724 C C . CYS A 1 97 ? -10.618 -10.568 11.099 1.00 98.75 97 CYS A C 1
ATOM 726 O O . CYS A 1 97 ? -11.112 -9.732 11.852 1.00 98.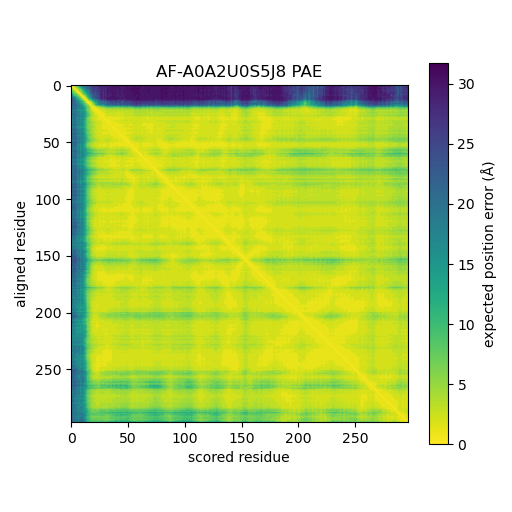75 97 CYS A O 1
ATOM 728 N N . ILE A 1 98 ? -11.357 -11.342 10.296 1.00 98.75 98 ILE A N 1
ATOM 729 C CA . ILE A 1 98 ? -12.828 -11.306 10.258 1.00 98.75 98 ILE A CA 1
ATOM 730 C C . ILE A 1 98 ? -13.409 -11.788 11.594 1.00 98.75 98 ILE A C 1
ATOM 732 O O . ILE A 1 98 ? -14.309 -11.147 12.132 1.00 98.75 98 ILE A O 1
ATOM 736 N N . GLU A 1 99 ? -12.873 -12.869 12.167 1.00 98.69 99 GLU A N 1
ATOM 737 C CA . GLU A 1 99 ? -13.281 -13.362 13.490 1.00 98.69 99 GLU A CA 1
ATOM 738 C C . GLU A 1 99 ? -13.064 -12.314 14.589 1.00 98.69 99 GLU A C 1
ATOM 740 O O . GLU A 1 99 ? -13.939 -12.116 15.431 1.00 98.69 99 GLU A O 1
ATOM 745 N N . VAL A 1 100 ? -11.923 -11.616 14.573 1.00 98.75 100 VAL A N 1
ATOM 746 C CA . VAL A 1 100 ? -11.635 -10.528 15.520 1.00 98.75 100 VAL A CA 1
ATOM 747 C C . VAL A 1 100 ? -12.589 -9.355 15.309 1.00 98.75 100 VAL A C 1
ATOM 749 O O . VAL A 1 100 ? -13.147 -8.866 16.288 1.00 98.75 100 VAL A O 1
ATOM 752 N N . ALA A 1 101 ? -12.815 -8.936 14.060 1.00 98.69 101 ALA A N 1
ATOM 753 C CA . ALA A 1 101 ? -13.750 -7.858 13.746 1.00 98.69 101 ALA A CA 1
ATOM 754 C C . ALA A 1 101 ? -15.165 -8.178 14.251 1.00 98.69 101 ALA A C 1
ATOM 756 O O . ALA A 1 101 ? -15.792 -7.336 14.883 1.00 98.69 101 ALA A O 1
ATOM 757 N N . ALA A 1 102 ? -15.643 -9.406 14.037 1.00 98.50 102 ALA A N 1
ATOM 758 C CA . ALA A 1 102 ? -16.959 -9.838 14.499 1.00 98.50 102 ALA A CA 1
ATOM 759 C C . ALA A 1 102 ? -17.039 -9.962 16.030 1.00 98.50 102 ALA A C 1
ATOM 761 O O . ALA A 1 102 ? -18.047 -9.603 16.625 1.00 98.50 102 ALA A O 1
ATOM 762 N N . LYS A 1 103 ? -15.988 -10.476 16.680 1.00 98.44 103 LYS A N 1
ATOM 763 C CA . LYS A 1 103 ? -15.953 -10.673 18.137 1.00 98.44 103 LYS A CA 1
ATOM 764 C C . LYS A 1 103 ? -15.929 -9.361 18.920 1.00 98.44 103 LYS A C 1
ATOM 766 O O . LYS A 1 103 ? -16.436 -9.325 20.037 1.00 98.44 103 LYS A O 1
ATOM 771 N N . GLU A 1 104 ? -15.292 -8.336 18.370 1.00 98.31 104 GLU A N 1
ATOM 772 C CA . GLU A 1 104 ? -15.118 -7.035 19.021 1.00 98.31 104 GLU A CA 1
ATOM 773 C C . GLU A 1 104 ? -16.058 -5.960 18.437 1.00 98.31 104 GLU A C 1
ATOM 775 O O . GLU A 1 104 ? -15.850 -4.769 18.672 1.00 98.31 104 GLU A O 1
ATOM 780 N N . ASP A 1 105 ? -17.077 -6.382 17.674 1.00 97.81 105 ASP A N 1
ATOM 781 C CA . ASP A 1 105 ? -18.088 -5.524 17.043 1.00 97.81 105 ASP A CA 1
ATOM 782 C C . ASP A 1 105 ? -17.473 -4.348 16.253 1.00 97.81 105 ASP A C 1
ATOM 784 O O . ASP A 1 105 ? -17.903 -3.196 16.359 1.00 97.81 105 ASP A O 1
ATOM 788 N N . CYS A 1 106 ? -16.423 -4.625 15.474 1.00 98.62 106 CYS A N 1
ATOM 789 C CA . CYS A 1 106 ? -15.767 -3.613 14.656 1.00 98.62 106 CYS A CA 1
ATOM 790 C C . CYS A 1 106 ? -16.637 -3.207 13.458 1.00 98.62 106 CYS A C 1
ATOM 792 O O . CYS A 1 106 ? -17.183 -4.051 12.750 1.00 98.62 106 CYS A O 1
ATOM 794 N N . ASP A 1 107 ? -16.700 -1.905 13.189 1.00 98.50 107 ASP A N 1
ATOM 795 C CA . ASP A 1 107 ? -17.556 -1.302 12.153 1.00 98.50 107 ASP A CA 1
ATOM 796 C C . ASP A 1 107 ? -16.789 -0.832 10.911 1.00 98.50 107 ASP A C 1
ATOM 798 O O . ASP A 1 107 ? -17.370 -0.333 9.950 1.00 98.50 107 ASP A O 1
ATOM 802 N N . SER A 1 108 ? -15.467 -0.970 10.932 1.00 98.75 108 SER A N 1
ATOM 803 C CA . SER A 1 108 ? -14.568 -0.511 9.881 1.00 98.75 108 SER A CA 1
ATOM 804 C C . SER A 1 108 ? -13.203 -1.180 10.018 1.00 98.75 108 SER A C 1
ATOM 806 O O . SER A 1 108 ? -12.853 -1.717 11.072 1.00 98.75 108 SER A O 1
ATOM 808 N N . ILE A 1 109 ? -12.409 -1.156 8.947 1.00 98.94 109 ILE A N 1
ATOM 809 C CA . ILE A 1 109 ? -11.053 -1.715 8.928 1.00 98.94 109 ILE A CA 1
ATOM 810 C C . ILE A 1 109 ? -10.034 -0.656 8.508 1.00 98.94 109 ILE A C 1
ATOM 812 O O . ILE A 1 109 ? -10.206 0.052 7.518 1.00 98.94 109 ILE A O 1
ATOM 816 N N . ILE A 1 110 ? -8.918 -0.601 9.231 1.00 98.94 110 ILE A N 1
ATOM 817 C CA . ILE A 1 110 ? -7.740 0.196 8.896 1.00 98.94 110 ILE A CA 1
ATOM 818 C C . ILE A 1 110 ? -6.601 -0.761 8.547 1.00 98.94 110 ILE A C 1
ATOM 820 O O . ILE A 1 110 ? -6.095 -1.469 9.415 1.00 98.94 110 ILE A O 1
ATOM 824 N N . GLY A 1 111 ? -6.145 -0.761 7.297 1.00 98.81 111 GLY A N 1
ATOM 825 C CA . GLY A 1 111 ? -4.900 -1.432 6.923 1.00 98.81 111 GLY A CA 1
ATOM 826 C C . GLY A 1 111 ? -3.715 -0.496 7.135 1.00 98.81 111 GLY A C 1
ATOM 827 O O . GLY A 1 111 ? -3.546 0.441 6.363 1.00 98.81 111 GLY A O 1
ATOM 828 N N . PHE A 1 112 ? -2.883 -0.730 8.154 1.00 98.75 112 PHE A N 1
ATOM 829 C CA . PHE A 1 112 ? -1.717 0.113 8.457 1.00 98.75 112 PHE A CA 1
ATOM 830 C C . PHE A 1 112 ? -0.411 -0.643 8.196 1.00 98.75 112 PHE A C 1
ATOM 832 O O . PHE A 1 112 ? 0.074 -1.397 9.049 1.00 98.75 112 PHE A O 1
ATOM 839 N N . GLY A 1 113 ? 0.176 -0.471 7.012 1.00 97.69 113 GLY A N 1
ATOM 840 C CA . GLY A 1 113 ? 1.359 -1.238 6.627 1.00 97.69 113 GLY A CA 1
ATOM 841 C C . GLY A 1 113 ? 1.752 -1.125 5.154 1.00 97.69 113 GLY A C 1
ATOM 842 O O . GLY A 1 113 ? 1.314 -0.230 4.437 1.00 97.69 113 GLY A O 1
ATOM 843 N N . GLY A 1 114 ? 2.606 -2.049 4.708 1.00 96.25 114 GLY A N 1
ATOM 844 C CA . GLY A 1 114 ? 2.876 -2.272 3.282 1.00 96.25 114 GLY A CA 1
ATOM 845 C C . GLY A 1 114 ? 1.851 -3.214 2.637 1.00 96.25 114 GLY A C 1
ATOM 846 O O . GLY A 1 114 ? 0.867 -3.594 3.275 1.00 96.25 114 GLY A O 1
ATOM 847 N N . GLY A 1 115 ? 2.114 -3.645 1.398 1.00 96.62 115 GLY A N 1
ATOM 848 C CA . GLY A 1 115 ? 1.188 -4.465 0.599 1.00 96.62 115 GLY A CA 1
ATOM 849 C C . GLY A 1 115 ? 0.618 -5.691 1.311 1.00 96.62 115 GLY A C 1
ATOM 850 O O . GLY A 1 115 ? -0.588 -5.866 1.314 1.00 96.62 115 GLY A O 1
ATOM 851 N N . SER A 1 116 ? 1.435 -6.477 2.025 1.00 96.75 116 SER A N 1
ATOM 852 C CA . SER A 1 116 ? 0.939 -7.653 2.765 1.00 96.75 116 SER A CA 1
ATOM 853 C C . SER A 1 116 ? -0.173 -7.317 3.767 1.00 96.75 116 SER A C 1
ATOM 855 O O . SER A 1 116 ? -1.167 -8.027 3.858 1.00 96.75 116 SER A O 1
ATOM 857 N N . VAL A 1 117 ? -0.034 -6.214 4.507 1.00 98.44 117 VAL A N 1
ATOM 858 C CA . VAL A 1 117 ? -1.064 -5.774 5.459 1.00 98.44 117 VAL A CA 1
ATOM 859 C C . VAL A 1 117 ? -2.317 -5.321 4.721 1.00 98.44 117 VAL A C 1
ATOM 861 O O . VAL A 1 117 ? -3.423 -5.693 5.104 1.00 98.44 117 VAL A O 1
ATOM 864 N N . MET A 1 118 ? -2.146 -4.530 3.663 1.00 98.50 118 MET A N 1
ATOM 865 C CA . MET A 1 118 ? -3.267 -3.987 2.900 1.00 98.50 118 MET A CA 1
ATOM 866 C C . MET A 1 118 ? -4.028 -5.072 2.130 1.00 98.50 118 MET A C 1
ATOM 868 O O . MET A 1 118 ? -5.248 -4.997 2.044 1.00 98.50 118 MET A O 1
ATOM 872 N N . ASP A 1 119 ? -3.359 -6.112 1.636 1.00 98.44 119 ASP A N 1
ATOM 873 C CA . ASP A 1 119 ? -3.999 -7.247 0.966 1.00 98.44 119 ASP A CA 1
ATOM 874 C C . ASP A 1 119 ? -4.913 -8.024 1.915 1.00 98.44 119 ASP A C 1
ATOM 876 O O . ASP A 1 119 ? -6.052 -8.333 1.547 1.00 98.44 119 ASP A O 1
ATOM 880 N N . VAL A 1 120 ? -4.453 -8.275 3.147 1.00 98.81 120 VAL A N 1
ATOM 881 C CA . VAL A 1 120 ? -5.276 -8.878 4.207 1.00 98.81 120 VAL A CA 1
ATOM 882 C C . VAL A 1 120 ? -6.434 -7.954 4.566 1.00 98.81 120 VAL A C 1
ATOM 884 O O . VAL A 1 120 ? -7.579 -8.396 4.595 1.00 98.81 120 VAL A O 1
ATOM 887 N N . ALA A 1 121 ? -6.154 -6.671 4.802 1.00 98.88 121 ALA A N 1
ATOM 888 C CA . ALA A 1 121 ? -7.157 -5.715 5.254 1.00 98.88 121 ALA A CA 1
ATOM 889 C C . ALA A 1 121 ? -8.267 -5.488 4.219 1.00 98.88 121 ALA A C 1
ATOM 891 O O . ALA A 1 121 ? -9.445 -5.512 4.571 1.00 98.88 121 ALA A O 1
ATOM 892 N N . LYS A 1 122 ? -7.912 -5.347 2.935 1.00 98.75 122 LYS A N 1
ATOM 893 C CA . LYS A 1 122 ? -8.879 -5.240 1.834 1.00 98.75 122 LYS A CA 1
ATOM 894 C C . LYS A 1 122 ? -9.760 -6.478 1.746 1.00 98.75 122 LYS A C 1
ATOM 896 O O . LYS A 1 122 ? -10.979 -6.351 1.656 1.00 98.75 122 LYS A O 1
ATOM 901 N N . LYS A 1 123 ? -9.156 -7.669 1.791 1.00 98.75 123 LYS A N 1
ATOM 902 C CA . LYS A 1 123 ? -9.894 -8.930 1.674 1.00 98.75 123 LYS A CA 1
ATOM 903 C C . LYS A 1 123 ? -10.822 -9.157 2.868 1.00 98.75 123 LYS A C 1
ATOM 905 O O . LYS A 1 123 ? -11.982 -9.491 2.652 1.00 98.75 123 LYS A O 1
ATOM 910 N N . ALA A 1 124 ? -10.345 -8.909 4.089 1.00 98.81 124 ALA A N 1
ATOM 911 C CA . ALA A 1 124 ? -11.145 -9.022 5.307 1.00 98.81 124 ALA A CA 1
ATOM 912 C C . ALA A 1 124 ? -12.336 -8.056 5.285 1.00 98.81 124 ALA A C 1
ATOM 914 O O . ALA A 1 124 ? -13.466 -8.467 5.522 1.00 98.81 124 ALA A O 1
ATOM 915 N N . ALA A 1 125 ? -12.106 -6.793 4.919 1.00 98.75 125 ALA A N 1
ATOM 916 C CA . ALA A 1 125 ? -13.171 -5.799 4.846 1.00 98.75 125 ALA A CA 1
ATOM 917 C C . ALA A 1 125 ? -14.183 -6.078 3.736 1.00 98.75 125 ALA A C 1
ATOM 919 O O . ALA A 1 125 ? -15.370 -5.844 3.922 1.00 98.75 125 ALA A O 1
ATOM 920 N N . MET A 1 126 ? -13.733 -6.598 2.593 1.00 98.50 126 MET A N 1
ATOM 921 C CA . MET A 1 126 ? -14.633 -7.014 1.520 1.00 98.50 126 MET A CA 1
ATOM 922 C C . MET A 1 126 ? -15.548 -8.167 1.956 1.00 98.50 126 MET A C 1
ATOM 924 O O . MET A 1 126 ? -16.729 -8.161 1.622 1.00 98.50 126 MET A O 1
ATOM 928 N N . GLU A 1 127 ? -15.016 -9.167 2.662 1.00 98.38 127 GLU A N 1
ATOM 929 C CA . GLU A 1 127 ? -15.796 -10.334 3.100 1.00 98.38 127 GLU A CA 1
ATOM 930 C C . GLU A 1 127 ? -16.703 -10.033 4.296 1.00 98.38 127 GLU A C 1
ATOM 932 O O . GLU A 1 127 ? -17.792 -10.597 4.382 1.00 98.38 127 GLU A O 1
ATOM 937 N N . ALA A 1 128 ? -16.286 -9.123 5.178 1.00 98.25 128 ALA A N 1
ATOM 938 C CA . ALA A 1 128 ? -17.088 -8.641 6.299 1.00 98.25 128 ALA A CA 1
ATOM 939 C C . ALA A 1 128 ? -18.082 -7.525 5.916 1.00 98.25 128 ALA A C 1
ATOM 941 O O . ALA A 1 128 ? -18.852 -7.097 6.769 1.00 98.25 128 ALA A O 1
ATOM 942 N N . ASP A 1 129 ? -18.064 -7.055 4.661 1.00 98.06 129 ASP A N 1
ATOM 943 C CA . ASP A 1 129 ? -18.863 -5.921 4.167 1.00 98.06 129 ASP A CA 1
ATOM 944 C C . ASP A 1 129 ? -18.669 -4.634 4.996 1.00 98.06 129 ASP A C 1
ATOM 946 O O . ASP A 1 129 ? -19.616 -3.925 5.328 1.00 98.06 129 ASP A O 1
ATOM 950 N N . LEU A 1 130 ? -17.411 -4.340 5.349 1.00 98.56 130 LEU A N 1
ATOM 951 C CA . LEU A 1 130 ? -17.026 -3.183 6.160 1.00 98.56 130 LEU A CA 1
ATOM 952 C C . LEU A 1 130 ? -16.307 -2.103 5.330 1.00 98.56 130 LEU A C 1
ATOM 954 O O . LEU A 1 130 ? -15.511 -2.432 4.433 1.00 98.56 130 LEU A O 1
ATOM 958 N N . PRO A 1 131 ? -16.504 -0.809 5.657 1.00 98.56 131 PRO A N 1
ATOM 959 C CA . PRO A 1 131 ? -15.704 0.275 5.099 1.00 98.56 131 PRO A CA 1
ATOM 960 C C . PRO A 1 131 ? -14.227 0.108 5.482 1.00 98.56 131 PRO A C 1
ATOM 962 O O . PRO A 1 131 ? -13.888 -0.389 6.562 1.00 98.56 131 PRO A O 1
ATOM 965 N N . LYS A 1 132 ? -13.326 0.497 4.577 1.00 98.44 132 LYS A N 1
ATOM 966 C CA . LYS A 1 132 ? -11.893 0.216 4.673 1.00 98.44 132 LYS A CA 1
ATOM 967 C C . LYS A 1 132 ? -11.026 1.427 4.321 1.00 98.44 132 LYS A C 1
ATOM 969 O O . LYS A 1 132 ? -11.127 2.004 3.240 1.00 98.44 132 LYS A O 1
ATOM 974 N N . VAL A 1 133 ? -10.116 1.768 5.231 1.00 98.88 133 VAL A N 1
ATOM 975 C CA . VAL A 1 133 ? -9.129 2.847 5.083 1.00 98.88 133 VAL A CA 1
ATOM 976 C C . VAL A 1 133 ? -7.731 2.240 5.006 1.00 98.88 133 VAL A C 1
ATOM 978 O O . VAL A 1 133 ? -7.310 1.520 5.912 1.00 98.88 133 VAL A O 1
ATOM 981 N N . MET A 1 134 ? -6.987 2.518 3.939 1.00 98.88 134 MET A N 1
ATOM 982 C CA . MET A 1 134 ? -5.620 2.019 3.766 1.00 98.88 134 MET A CA 1
ATOM 983 C C . MET A 1 134 ? -4.602 3.119 4.049 1.00 98.88 134 MET A C 1
ATOM 985 O O . MET A 1 134 ? -4.653 4.192 3.455 1.00 98.88 134 MET A O 1
ATOM 989 N N . VAL A 1 135 ? -3.655 2.840 4.943 1.00 98.81 135 VAL A N 1
ATOM 990 C CA . VAL A 1 135 ? -2.550 3.729 5.307 1.00 98.81 135 VAL A CA 1
ATOM 991 C C . VAL A 1 135 ? -1.236 3.070 4.902 1.00 98.81 135 VAL A C 1
ATOM 993 O O . VAL A 1 135 ? -0.738 2.159 5.574 1.00 98.81 135 VAL A O 1
ATOM 996 N N . SER A 1 136 ? -0.660 3.544 3.799 1.00 97.94 136 SER A N 1
ATOM 997 C CA . SER A 1 136 ? 0.568 2.976 3.244 1.00 97.94 136 SER A CA 1
ATOM 998 C C . SER A 1 136 ? 1.789 3.358 4.088 1.00 97.94 136 SER A C 1
ATOM 1000 O O . SER A 1 136 ? 2.020 4.541 4.351 1.00 97.94 136 SER A O 1
ATOM 1002 N N . THR A 1 137 ? 2.626 2.382 4.446 1.00 97.31 137 THR A N 1
ATOM 1003 C CA . THR A 1 137 ? 3.923 2.616 5.122 1.00 97.31 137 THR A CA 1
ATOM 1004 C C . THR A 1 137 ? 5.130 2.191 4.284 1.00 97.31 137 THR A C 1
ATOM 1006 O O . THR A 1 137 ? 6.260 2.149 4.773 1.00 97.31 137 THR A O 1
ATOM 1009 N N . THR A 1 138 ? 4.891 1.904 3.003 1.00 96.75 138 THR A N 1
ATOM 1010 C CA . THR A 1 138 ? 5.900 1.616 1.979 1.00 96.75 138 THR A CA 1
ATOM 1011 C C . THR A 1 138 ? 5.537 2.328 0.681 1.00 96.75 138 THR A C 1
ATOM 1013 O O . THR A 1 138 ? 4.359 2.375 0.345 1.00 96.75 138 THR A O 1
ATOM 1016 N N . ALA A 1 139 ? 6.524 2.798 -0.084 1.00 97.56 139 ALA A N 1
ATOM 1017 C CA . ALA A 1 139 ? 6.323 3.268 -1.457 1.00 97.56 139 ALA A CA 1
ATOM 1018 C C . ALA A 1 139 ? 6.767 2.174 -2.441 1.00 97.56 139 ALA A C 1
ATOM 1020 O O . ALA A 1 139 ? 7.961 2.051 -2.714 1.00 97.56 139 ALA A O 1
ATOM 1021 N N . GLY A 1 140 ? 5.824 1.353 -2.904 1.00 96.50 140 GLY A N 1
ATOM 1022 C CA . GLY A 1 140 ? 6.077 0.266 -3.856 1.00 96.50 140 GLY A CA 1
ATOM 1023 C C . GLY A 1 140 ? 4.807 -0.338 -4.441 1.00 96.50 140 GLY A C 1
ATOM 1024 O O . GLY A 1 140 ? 4.544 -0.210 -5.632 1.00 96.50 140 GLY A O 1
ATOM 1025 N N . THR A 1 141 ? 3.988 -0.938 -3.574 1.00 96.44 141 THR A N 1
ATOM 1026 C CA . THR A 1 141 ? 2.901 -1.830 -4.005 1.00 96.44 141 THR A CA 1
ATOM 1027 C C . THR A 1 141 ? 1.696 -1.124 -4.623 1.00 96.44 141 THR A C 1
ATOM 1029 O O . THR A 1 141 ? 0.918 -1.761 -5.320 1.00 96.44 141 THR A O 1
ATOM 1032 N N . GLY A 1 142 ? 1.459 0.151 -4.287 1.00 97.50 142 GLY A N 1
ATOM 1033 C CA . GLY A 1 142 ? 0.235 0.872 -4.674 1.00 97.50 142 GLY A CA 1
ATOM 1034 C C . GLY A 1 142 ? -1.072 0.228 -4.181 1.00 97.50 142 GLY A C 1
ATOM 1035 O O . GLY A 1 142 ? -2.152 0.560 -4.659 1.00 97.50 142 GLY A O 1
ATOM 1036 N N . SER A 1 143 ? -0.994 -0.721 -3.247 1.00 98.12 143 SER A N 1
ATOM 1037 C CA . SER A 1 143 ? -2.117 -1.535 -2.784 1.00 98.12 143 SER A CA 1
ATOM 1038 C C . SER A 1 143 ? -3.233 -0.709 -2.130 1.00 98.12 143 SER A C 1
ATOM 1040 O O . SER A 1 143 ? -4.371 -1.171 -2.059 1.00 98.12 143 SER A O 1
ATOM 1042 N N . GLU A 1 144 ? -2.927 0.500 -1.668 1.00 98.62 144 GLU A N 1
ATOM 1043 C CA . GLU A 1 144 ? -3.874 1.481 -1.144 1.00 98.62 144 GLU A CA 1
ATOM 1044 C C . GLU A 1 144 ? -4.827 2.058 -2.207 1.00 98.62 144 GLU A C 1
ATOM 1046 O O . GLU A 1 144 ? -5.818 2.683 -1.848 1.00 98.62 144 GLU A O 1
ATOM 1051 N N . VAL A 1 145 ? -4.564 1.845 -3.500 1.00 98.56 145 VAL A N 1
ATOM 1052 C CA . VAL A 1 145 ? -5.397 2.344 -4.612 1.00 98.56 145 VAL A CA 1
ATOM 1053 C C . VAL A 1 145 ? -5.807 1.262 -5.614 1.00 98.56 145 VAL A C 1
ATOM 1055 O O . VAL A 1 145 ? -6.418 1.576 -6.634 1.00 98.56 145 VAL A O 1
ATOM 1058 N N . THR A 1 146 ? -5.482 -0.007 -5.356 1.00 98.19 146 THR A N 1
ATOM 1059 C CA . THR A 1 146 ? -5.773 -1.115 -6.279 1.00 98.19 146 THR A CA 1
ATOM 1060 C C . THR A 1 146 ? -6.988 -1.925 -5.840 1.00 98.19 146 THR A C 1
ATOM 1062 O O . THR A 1 146 ? -7.349 -1.973 -4.666 1.00 98.19 146 THR A O 1
ATOM 1065 N N . HIS A 1 147 ? -7.584 -2.625 -6.803 1.00 97.25 147 HIS A N 1
ATOM 1066 C CA . HIS A 1 147 ? -8.703 -3.549 -6.613 1.00 97.25 147 HIS A CA 1
ATOM 1067 C C . HIS A 1 147 ? -8.238 -5.020 -6.594 1.00 97.25 147 HIS A C 1
ATOM 1069 O O . HIS A 1 147 ? -8.972 -5.936 -6.966 1.00 97.25 147 HIS A O 1
ATOM 1075 N N . GLU A 1 148 ? -6.984 -5.237 -6.190 1.00 96.94 148 GLU A N 1
ATOM 1076 C CA . GLU A 1 148 ? -6.317 -6.540 -6.167 1.00 96.94 148 GLU A CA 1
ATOM 1077 C C . GLU A 1 148 ? -5.915 -6.909 -4.735 1.00 96.94 148 GLU A C 1
ATOM 1079 O O . GLU A 1 148 ? -5.670 -6.026 -3.923 1.00 96.94 148 GLU A O 1
ATOM 1084 N N . SER A 1 149 ? -5.829 -8.194 -4.405 1.00 97.31 149 SER A N 1
ATOM 1085 C CA . SER A 1 149 ? -5.254 -8.688 -3.147 1.00 97.31 149 SER A CA 1
ATOM 1086 C C . SER A 1 149 ? -4.499 -9.986 -3.417 1.00 97.31 149 SER A C 1
ATOM 1088 O O . SER A 1 149 ? -5.057 -10.901 -4.030 1.00 97.31 149 SER A O 1
ATOM 1090 N N . VAL A 1 150 ? -3.230 -10.084 -3.012 1.00 94.56 150 VAL A N 1
ATOM 1091 C CA . VAL A 1 150 ? -2.389 -11.261 -3.274 1.00 94.56 150 VAL A CA 1
ATOM 1092 C C . VAL A 1 150 ? -2.166 -12.047 -1.986 1.00 94.56 150 VAL A C 1
ATOM 1094 O O . VAL A 1 150 ? -1.457 -11.622 -1.079 1.00 94.56 150 VAL A O 1
ATOM 1097 N N . LEU A 1 151 ? -2.750 -13.245 -1.91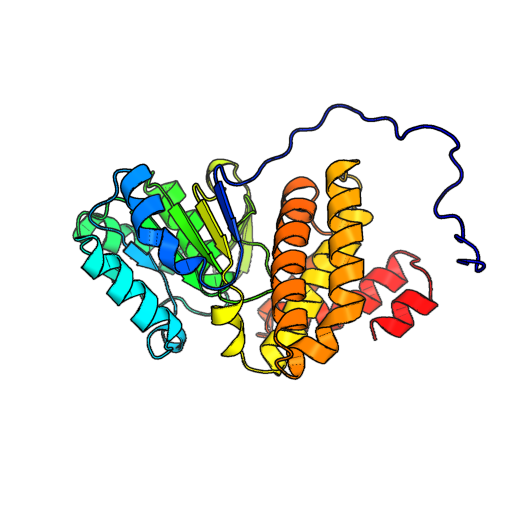8 1.00 95.38 151 LEU A N 1
ATOM 1098 C CA . LEU A 1 151 ? -2.754 -14.074 -0.710 1.00 95.38 151 LEU A CA 1
ATOM 1099 C C . LEU A 1 151 ? -2.349 -15.514 -1.023 1.00 95.38 151 LEU A C 1
ATOM 1101 O O . LEU A 1 151 ? -2.532 -16.020 -2.134 1.00 95.38 151 LEU A O 1
ATOM 1105 N N . LYS A 1 152 ? -1.820 -16.219 -0.022 1.00 93.19 152 LYS A N 1
ATOM 1106 C CA . LYS A 1 152 ? -1.563 -17.658 -0.112 1.00 93.19 152 LYS A CA 1
ATOM 1107 C C . LYS A 1 152 ? -2.831 -18.463 0.151 1.00 93.19 152 LYS A C 1
ATOM 1109 O O . LYS A 1 152 ? -3.431 -18.377 1.224 1.00 93.19 152 LYS A O 1
ATOM 1114 N N . VAL A 1 153 ? -3.154 -19.336 -0.798 1.00 92.88 153 VAL A N 1
ATOM 1115 C CA . VAL A 1 153 ? -4.175 -20.384 -0.683 1.00 92.88 153 VAL A CA 1
ATOM 1116 C C . VAL A 1 153 ? -3.469 -21.722 -0.848 1.00 92.88 153 VAL A C 1
ATOM 1118 O O . VAL A 1 153 ? -2.822 -21.953 -1.870 1.00 92.88 153 VAL A O 1
ATOM 1121 N N . GLU A 1 154 ? -3.540 -22.581 0.172 1.00 89.62 154 GLU A N 1
ATOM 1122 C CA . GLU A 1 154 ? -2.848 -23.885 0.182 1.00 89.62 154 GLU A CA 1
ATOM 1123 C C . GLU A 1 154 ? -1.335 -23.754 -0.102 1.00 89.62 154 GLU A C 1
ATOM 1125 O O . GLU A 1 154 ? -0.737 -24.532 -0.842 1.00 89.62 154 GLU A O 1
ATOM 1130 N N . GLY A 1 155 ? -0.710 -22.706 0.448 1.00 85.62 155 GLY A N 1
ATOM 1131 C CA . GLY A 1 155 ? 0.722 -22.427 0.292 1.00 85.62 155 GLY A CA 1
ATOM 1132 C C . GLY A 1 155 ? 1.128 -21.783 -1.038 1.00 85.62 155 GLY A C 1
ATOM 1133 O O . GLY A 1 155 ? 2.293 -21.427 -1.193 1.00 85.62 155 GLY A O 1
ATOM 1134 N N . LYS A 1 156 ? 0.199 -21.579 -1.980 1.00 86.81 156 LYS A N 1
ATOM 1135 C CA . LYS A 1 156 ? 0.473 -20.946 -3.279 1.00 86.81 156 LYS A CA 1
ATOM 1136 C C . LYS A 1 156 ? -0.088 -19.530 -3.326 1.00 86.81 156 LYS A C 1
ATOM 1138 O O . LYS A 1 156 ? -1.245 -19.328 -2.964 1.00 86.81 156 LYS A O 1
ATOM 1143 N N . LYS A 1 157 ? 0.700 -18.570 -3.826 1.00 87.75 157 LYS A N 1
ATOM 1144 C CA . LYS A 1 157 ? 0.214 -17.215 -4.131 1.00 87.75 157 LYS A CA 1
ATOM 1145 C C . LYS A 1 157 ? -0.928 -17.263 -5.145 1.00 87.75 157 LYS A C 1
ATOM 1147 O O . LYS A 1 157 ? -0.814 -17.932 -6.174 1.00 87.75 157 LYS A O 1
ATOM 1152 N N . ARG A 1 158 ? -2.002 -16.532 -4.863 1.00 90.44 158 ARG A N 1
ATOM 1153 C CA . ARG A 1 158 ? -3.118 -16.275 -5.774 1.00 90.44 158 ARG A CA 1
ATOM 1154 C C . ARG A 1 158 ? -3.506 -14.805 -5.677 1.00 90.44 158 ARG A C 1
ATOM 1156 O O . ARG A 1 158 ? -3.566 -14.261 -4.578 1.00 90.44 158 ARG A O 1
ATOM 1163 N N . ALA A 1 159 ? -3.772 -14.193 -6.824 1.00 92.38 159 ALA A N 1
ATOM 1164 C CA . ALA A 1 159 ? -4.339 -12.856 -6.897 1.00 92.38 159 ALA A CA 1
ATOM 1165 C C . ALA A 1 159 ? -5.871 -12.945 -6.900 1.00 92.38 159 ALA A C 1
ATOM 1167 O O . ALA A 1 159 ? -6.456 -13.730 -7.650 1.00 92.38 159 ALA A O 1
ATOM 1168 N N . PHE A 1 160 ? -6.503 -12.138 -6.060 1.00 95.75 160 PHE A N 1
ATOM 1169 C CA . PHE A 1 160 ? -7.934 -11.872 -6.040 1.00 95.75 160 PHE A CA 1
ATOM 1170 C C . PHE A 1 160 ? -8.159 -10.492 -6.643 1.00 95.75 160 PHE A C 1
ATOM 1172 O O . PHE A 1 160 ? -7.450 -9.559 -6.286 1.00 95.75 160 PHE A O 1
ATOM 1179 N N . VAL A 1 161 ? -9.123 -10.370 -7.551 1.00 95.88 161 VAL A N 1
ATOM 1180 C CA . VAL A 1 161 ? -9.408 -9.127 -8.273 1.00 95.88 161 VAL A CA 1
ATOM 1181 C C . VAL A 1 161 ? -10.912 -8.898 -8.230 1.00 95.88 161 VAL A C 1
ATOM 1183 O O . VAL A 1 161 ? -11.667 -9.722 -8.745 1.00 95.88 161 VAL A O 1
ATOM 1186 N N . ASP A 1 162 ? -11.342 -7.821 -7.579 1.00 97.06 162 ASP A N 1
ATOM 1187 C CA . ASP A 1 162 ? -12.754 -7.459 -7.418 1.00 97.06 162 ASP A CA 1
ATOM 1188 C C . ASP A 1 162 ? -12.864 -5.962 -7.109 1.00 97.06 162 ASP A C 1
ATOM 1190 O O . ASP A 1 162 ? -12.098 -5.438 -6.302 1.00 97.06 162 ASP A O 1
ATOM 1194 N N . ASN A 1 163 ? -13.834 -5.264 -7.703 1.00 96.38 163 ASN A N 1
ATOM 1195 C CA . ASN A 1 163 ? -14.038 -3.833 -7.461 1.00 96.38 163 ASN A CA 1
ATOM 1196 C C . ASN A 1 163 ? -14.316 -3.513 -5.982 1.00 96.38 163 ASN A C 1
ATOM 1198 O O . ASN A 1 163 ? -13.999 -2.415 -5.535 1.00 96.38 163 ASN A O 1
ATOM 1202 N N . LYS A 1 164 ? -14.857 -4.460 -5.204 1.00 97.25 164 LYS A N 1
ATOM 1203 C CA . LYS A 1 164 ? -15.074 -4.300 -3.758 1.00 97.25 164 LYS A CA 1
ATOM 1204 C C . LYS A 1 164 ? -13.781 -4.305 -2.931 1.00 97.25 164 LYS A C 1
ATOM 1206 O O . LYS A 1 164 ? -13.823 -3.993 -1.741 1.00 97.25 164 LYS A O 1
ATOM 1211 N N . LEU A 1 165 ? -12.642 -4.670 -3.526 1.00 98.31 165 LEU A N 1
ATOM 1212 C CA . LEU A 1 165 ? -11.333 -4.568 -2.874 1.00 98.31 165 LEU A CA 1
ATOM 1213 C C . LEU A 1 165 ? -10.793 -3.137 -2.869 1.00 98.31 165 LEU A C 1
ATOM 1215 O O . LEU A 1 165 ? -9.884 -2.859 -2.090 1.00 98.31 165 LEU A O 1
ATOM 1219 N N . VAL A 1 166 ? -11.330 -2.237 -3.698 1.00 98.19 166 VAL A N 1
ATOM 1220 C CA . VAL A 1 166 ? -10.918 -0.829 -3.696 1.00 98.19 166 VAL A CA 1
ATOM 1221 C C . VAL A 1 166 ? -11.155 -0.233 -2.310 1.00 98.19 166 VAL A C 1
ATOM 1223 O O . VAL A 1 166 ? -12.243 -0.405 -1.754 1.00 98.19 166 VAL A O 1
ATOM 1226 N N . PRO A 1 167 ? -10.158 0.451 -1.729 1.00 98.56 167 PRO A N 1
ATOM 1227 C CA . PRO A 1 167 ? -10.358 1.153 -0.472 1.00 98.56 167 PRO A CA 1
ATOM 1228 C C . PRO A 1 167 ? -11.350 2.304 -0.591 1.00 98.56 167 PRO A C 1
ATOM 1230 O O . PRO A 1 167 ? -11.356 3.011 -1.593 1.00 98.56 167 PRO A O 1
ATOM 1233 N N . ASP A 1 168 ? -12.122 2.549 0.464 1.00 98.75 168 ASP A N 1
ATOM 1234 C CA . ASP A 1 168 ? -12.968 3.740 0.553 1.00 98.75 168 ASP A CA 1
ATOM 1235 C C . ASP A 1 168 ? -12.085 4.999 0.664 1.00 98.75 168 ASP A C 1
ATOM 1237 O O . ASP A 1 168 ? -12.326 6.021 0.017 1.00 98.75 168 ASP A O 1
ATOM 1241 N N . VAL A 1 169 ? -10.993 4.898 1.435 1.00 98.88 169 VAL A N 1
ATOM 1242 C CA . VAL A 1 169 ? -10.009 5.974 1.616 1.00 98.88 169 VAL A CA 1
ATOM 1243 C C . VAL A 1 169 ? -8.581 5.434 1.558 1.00 98.88 169 VAL A C 1
ATOM 1245 O O . VAL A 1 169 ? -8.236 4.468 2.243 1.00 98.88 169 VAL A O 1
ATOM 1248 N N . ALA A 1 170 ? -7.722 6.110 0.797 1.00 98.88 170 ALA A N 1
ATOM 1249 C CA . ALA A 1 170 ? -6.275 5.909 0.804 1.00 98.88 170 ALA A CA 1
ATOM 1250 C C . ALA A 1 170 ? -5.573 7.086 1.491 1.00 98.88 170 ALA A C 1
ATOM 1252 O O . ALA A 1 170 ? -5.749 8.237 1.093 1.00 98.88 170 ALA A O 1
ATOM 1253 N N . ILE A 1 171 ? -4.742 6.811 2.494 1.00 98.88 171 ILE A N 1
ATOM 1254 C CA . ILE A 1 171 ? -3.919 7.806 3.186 1.00 98.88 171 ILE A CA 1
ATOM 1255 C C . ILE A 1 171 ? -2.446 7.505 2.915 1.00 98.88 171 ILE A C 1
ATOM 1257 O O . ILE A 1 171 ? -1.907 6.481 3.342 1.00 98.88 171 ILE A O 1
ATOM 1261 N N . VAL A 1 172 ? -1.782 8.442 2.245 1.00 98.81 172 VAL A N 1
ATOM 1262 C CA . VAL A 1 172 ? -0.367 8.359 1.881 1.00 98.81 172 VAL A CA 1
ATOM 1263 C C . VAL A 1 172 ? 0.383 9.513 2.538 1.00 98.81 172 VAL A C 1
ATOM 1265 O O . VAL A 1 172 ? 0.388 10.646 2.051 1.00 98.81 172 VAL A O 1
ATOM 1268 N N . ASP A 1 173 ? 1.026 9.212 3.667 1.00 98.69 173 ASP A N 1
ATOM 1269 C CA . ASP A 1 173 ? 1.829 10.159 4.443 1.00 98.69 173 ASP A CA 1
ATOM 1270 C C . ASP A 1 173 ? 3.331 9.848 4.286 1.00 98.69 173 ASP A C 1
ATOM 1272 O O . ASP A 1 173 ? 3.821 8.882 4.884 1.00 98.69 173 ASP A O 1
ATOM 1276 N N . PRO A 1 174 ? 4.101 10.660 3.528 1.00 98.44 174 PRO A N 1
ATOM 1277 C CA . PRO A 1 174 ? 5.536 10.452 3.337 1.00 98.44 174 PRO A CA 1
ATOM 1278 C C . PRO A 1 174 ? 6.346 10.399 4.640 1.00 98.44 174 PRO A C 1
ATOM 1280 O O . PRO A 1 174 ? 7.417 9.790 4.661 1.00 98.44 174 PRO A O 1
ATOM 1283 N N . SER A 1 175 ? 5.852 10.980 5.742 1.00 97.81 175 SER A N 1
ATOM 1284 C CA . SER A 1 175 ? 6.538 10.910 7.041 1.00 97.81 175 SER A CA 1
ATOM 1285 C C . SER A 1 175 ? 6.656 9.480 7.572 1.00 97.81 175 SER A C 1
ATOM 1287 O O . SER A 1 175 ? 7.646 9.151 8.226 1.00 97.81 175 SER A O 1
ATOM 1289 N N . LEU A 1 176 ? 5.707 8.599 7.232 1.00 97.19 176 LEU A N 1
ATOM 1290 C CA . LEU A 1 176 ? 5.720 7.193 7.647 1.00 97.19 176 LEU A CA 1
ATOM 1291 C C . LEU A 1 176 ? 6.835 6.399 6.952 1.00 97.19 176 LEU A C 1
ATOM 1293 O O . LEU A 1 176 ? 7.351 5.429 7.514 1.00 97.19 176 LEU A O 1
ATOM 1297 N N . LEU A 1 177 ? 7.259 6.847 5.766 1.00 96.50 177 LEU A N 1
ATOM 1298 C CA . LEU A 1 177 ? 8.293 6.195 4.961 1.00 96.50 177 LEU A CA 1
ATOM 1299 C C . LEU A 1 177 ? 9.713 6.486 5.467 1.00 96.50 177 LEU A C 1
ATOM 1301 O O . LEU A 1 177 ? 10.636 5.720 5.199 1.00 96.50 177 LEU A O 1
ATOM 1305 N N . MET A 1 178 ? 9.896 7.550 6.256 1.00 95.81 178 MET A N 1
ATOM 1306 C CA . MET A 1 178 ? 11.203 7.953 6.797 1.00 95.81 178 MET A CA 1
ATOM 1307 C C . MET A 1 178 ? 11.814 6.919 7.754 1.00 95.81 178 MET A C 1
ATOM 1309 O O . MET A 1 178 ? 13.010 6.959 8.026 1.00 95.81 178 MET A O 1
ATOM 1313 N N . THR A 1 179 ? 11.003 5.987 8.259 1.00 90.19 179 THR A N 1
ATOM 1314 C CA . THR A 1 179 ? 11.436 4.904 9.159 1.00 90.19 179 THR A CA 1
ATOM 1315 C C . THR A 1 179 ? 11.738 3.591 8.430 1.00 90.19 179 THR A C 1
ATOM 1317 O O . THR A 1 179 ? 12.120 2.602 9.061 1.00 90.19 179 THR A O 1
ATOM 1320 N N . MET A 1 180 ? 11.557 3.541 7.105 1.00 93.44 180 MET A N 1
ATOM 1321 C CA . MET A 1 180 ? 11.812 2.337 6.317 1.00 93.44 180 MET A CA 1
ATOM 1322 C C . MET A 1 180 ? 13.313 2.022 6.256 1.00 93.44 180 MET A C 1
ATOM 1324 O O . MET A 1 180 ? 14.112 2.913 5.982 1.00 93.44 180 MET A O 1
ATOM 1328 N N . PRO A 1 181 ? 13.730 0.753 6.407 1.00 94.38 181 PRO A N 1
ATOM 1329 C CA . PRO A 1 181 ? 15.111 0.368 6.137 1.00 94.38 181 PRO A CA 1
ATOM 1330 C C . PRO A 1 181 ? 15.514 0.680 4.688 1.00 94.38 181 PRO A C 1
ATOM 1332 O O . PRO A 1 181 ? 14.746 0.411 3.765 1.00 94.38 181 PRO A O 1
ATOM 1335 N N . LYS A 1 182 ? 16.753 1.137 4.462 1.00 97.06 182 LYS A N 1
ATOM 1336 C CA . LYS A 1 182 ? 17.280 1.486 3.123 1.00 97.06 182 LYS A CA 1
ATOM 1337 C C . LYS A 1 182 ? 17.051 0.408 2.056 1.00 97.06 182 LYS A C 1
ATOM 1339 O O . LYS A 1 182 ? 16.646 0.722 0.943 1.00 97.06 182 LYS A O 1
ATOM 1344 N N . ARG A 1 183 ? 17.270 -0.867 2.406 1.00 96.06 183 ARG A N 1
ATOM 1345 C CA . ARG A 1 183 ? 17.033 -2.013 1.506 1.00 96.06 183 ARG A CA 1
ATOM 1346 C C . ARG A 1 183 ? 15.560 -2.135 1.101 1.00 96.06 183 ARG A C 1
ATOM 1348 O O . ARG A 1 183 ? 15.271 -2.474 -0.042 1.00 96.06 183 ARG A O 1
ATOM 1355 N N . LEU A 1 184 ? 14.640 -1.830 2.018 1.00 95.31 184 LEU A N 1
ATOM 1356 C CA . LEU A 1 184 ? 13.210 -1.834 1.730 1.00 95.31 184 LEU A CA 1
ATOM 1357 C C . LEU A 1 184 ? 12.820 -0.645 0.845 1.00 95.31 184 LEU A C 1
ATOM 1359 O O . LEU A 1 184 ? 12.071 -0.852 -0.093 1.00 95.31 184 LEU A O 1
ATOM 1363 N N . ILE A 1 185 ? 13.378 0.552 1.078 1.00 97.38 185 ILE A N 1
ATOM 1364 C CA . ILE A 1 185 ? 13.168 1.720 0.198 1.00 97.38 185 ILE A CA 1
ATOM 1365 C C . ILE A 1 185 ? 13.608 1.403 -1.236 1.00 97.38 185 ILE A C 1
ATOM 1367 O O . ILE A 1 185 ? 12.884 1.697 -2.183 1.00 97.38 185 ILE A O 1
ATOM 1371 N N . ALA A 1 186 ? 14.783 0.787 -1.397 1.00 97.12 186 ALA A N 1
ATOM 1372 C CA . ALA A 1 186 ? 15.302 0.420 -2.710 1.00 97.12 186 ALA A CA 1
ATOM 1373 C C . ALA A 1 186 ? 14.416 -0.632 -3.397 1.00 97.12 186 ALA A C 1
ATOM 1375 O O . ALA A 1 186 ? 13.929 -0.398 -4.497 1.00 97.12 186 ALA A O 1
ATOM 1376 N N . SER A 1 187 ? 14.164 -1.768 -2.738 1.00 96.44 187 SER A N 1
ATOM 1377 C CA . SER A 1 187 ? 13.377 -2.860 -3.332 1.00 96.44 187 SER A CA 1
ATOM 1378 C C . SER A 1 187 ? 11.925 -2.468 -3.620 1.00 96.44 187 SER A C 1
ATOM 1380 O O . SER A 1 187 ? 11.417 -2.806 -4.683 1.00 96.44 187 SER A O 1
ATOM 1382 N N . SER A 1 188 ? 11.265 -1.710 -2.737 1.00 97.31 188 SER A N 1
ATOM 1383 C CA . SER A 1 188 ? 9.906 -1.220 -3.000 1.00 97.31 188 SER A CA 1
ATOM 1384 C C . SER A 1 188 ? 9.884 -0.123 -4.070 1.00 97.31 188 SER A C 1
ATOM 1386 O O . SER A 1 188 ? 8.950 -0.047 -4.858 1.00 97.31 188 SER A O 1
ATOM 1388 N N . GLY A 1 189 ? 10.925 0.707 -4.161 1.00 98.00 189 GLY A N 1
ATOM 1389 C CA . GLY A 1 189 ? 11.045 1.685 -5.242 1.00 98.00 189 GLY A CA 1
ATOM 1390 C C . GLY A 1 189 ? 11.178 1.032 -6.622 1.00 98.00 189 GLY A C 1
ATOM 1391 O O . GLY A 1 189 ? 10.572 1.511 -7.578 1.00 98.00 189 GLY A O 1
ATOM 1392 N N . ILE A 1 190 ? 11.921 -0.076 -6.721 1.00 97.25 190 ILE A N 1
ATOM 1393 C CA . ILE 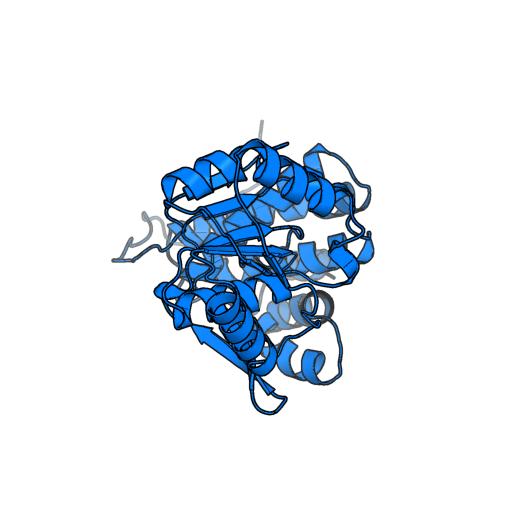A 1 190 ? 12.025 -0.867 -7.958 1.00 97.25 190 ILE A CA 1
ATOM 1394 C C . ILE A 1 190 ? 10.718 -1.604 -8.272 1.00 97.25 190 ILE A C 1
ATOM 1396 O O . ILE A 1 190 ? 10.342 -1.702 -9.435 1.00 97.25 190 ILE A O 1
ATOM 1400 N N . ASP A 1 191 ? 9.982 -2.044 -7.253 1.00 98.12 191 ASP A N 1
ATOM 1401 C CA . ASP A 1 191 ? 8.624 -2.573 -7.413 1.00 98.12 191 ASP A CA 1
ATOM 1402 C C . ASP A 1 191 ? 7.681 -1.538 -8.060 1.00 98.12 191 ASP A C 1
ATOM 1404 O O . ASP A 1 191 ? 7.092 -1.784 -9.113 1.00 98.12 191 ASP A O 1
ATOM 1408 N N . ALA A 1 192 ? 7.646 -0.307 -7.534 1.00 98.50 192 ALA A N 1
ATOM 1409 C CA . ALA A 1 192 ? 6.904 0.794 -8.160 1.00 98.50 192 ALA A CA 1
ATOM 1410 C C . ALA A 1 192 ? 7.393 1.119 -9.586 1.00 98.50 192 ALA A C 1
ATOM 1412 O O . ALA A 1 192 ? 6.590 1.504 -10.440 1.00 98.50 192 ALA A O 1
ATOM 1413 N N . LEU A 1 193 ? 8.695 0.967 -9.863 1.00 98.00 193 LEU A N 1
ATOM 1414 C CA . LEU A 1 193 ? 9.246 1.165 -11.206 1.00 98.00 193 LEU A CA 1
ATOM 1415 C C . LEU A 1 193 ? 8.720 0.104 -12.173 1.00 98.00 193 LEU A C 1
ATOM 1417 O O . LEU A 1 193 ? 8.290 0.448 -13.273 1.00 98.00 193 LEU A O 1
ATOM 1421 N N . ALA A 1 194 ? 8.717 -1.163 -11.757 1.00 97.50 194 ALA A N 1
ATOM 1422 C CA . ALA A 1 194 ? 8.157 -2.256 -12.539 1.00 97.50 194 ALA A CA 1
ATOM 1423 C C . ALA A 1 194 ? 6.669 -2.023 -12.817 1.00 97.50 194 ALA A C 1
ATOM 1425 O O . ALA A 1 194 ? 6.254 -2.117 -13.969 1.00 97.50 194 ALA A O 1
ATOM 1426 N N . HIS A 1 195 ? 5.886 -1.619 -11.808 1.00 98.31 195 HIS A N 1
ATOM 1427 C CA . HIS A 1 195 ? 4.484 -1.235 -11.992 1.00 98.31 195 HIS A CA 1
ATOM 1428 C C . HIS A 1 195 ? 4.315 -0.152 -13.064 1.00 98.31 195 HIS A C 1
ATOM 1430 O O . HIS A 1 195 ? 3.462 -0.281 -13.941 1.00 98.31 195 HIS A O 1
ATOM 1436 N N . ALA A 1 196 ? 5.136 0.901 -13.025 1.00 97.62 196 ALA A N 1
ATOM 1437 C CA . ALA A 1 196 ? 5.087 1.977 -14.007 1.00 97.62 196 ALA A CA 1
ATOM 1438 C C . ALA A 1 196 ? 5.426 1.480 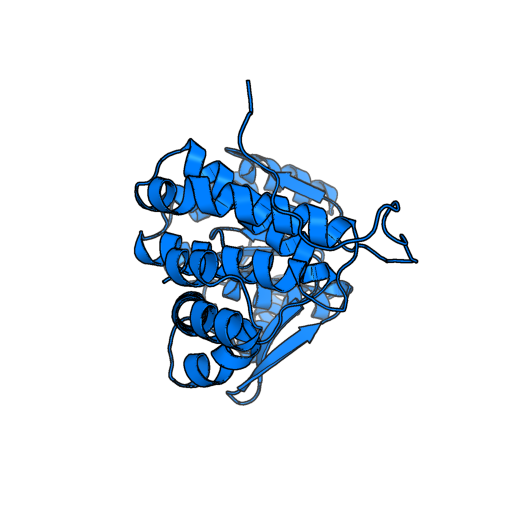-15.423 1.00 97.62 196 ALA A C 1
ATOM 1440 O O . ALA A 1 196 ? 4.669 1.725 -16.362 1.00 97.62 196 ALA A O 1
ATOM 1441 N N . VAL A 1 197 ? 6.538 0.762 -15.589 1.00 95.19 197 VAL A N 1
ATOM 1442 C CA . VAL A 1 197 ? 6.995 0.313 -16.913 1.00 95.19 197 VAL A CA 1
ATOM 1443 C C . VAL A 1 197 ? 6.038 -0.720 -17.509 1.00 95.19 197 VAL A C 1
ATOM 1445 O O . VAL A 1 197 ? 5.622 -0.582 -18.659 1.00 95.19 197 VAL A O 1
ATOM 1448 N N . GLU A 1 198 ? 5.617 -1.710 -16.723 1.00 95.25 198 GLU A N 1
ATOM 1449 C CA . GLU A 1 198 ? 4.698 -2.739 -17.205 1.00 95.25 198 GLU A CA 1
ATOM 1450 C C . GLU A 1 198 ? 3.298 -2.190 -17.477 1.00 95.25 198 GLU A C 1
ATOM 1452 O O . GLU A 1 198 ? 2.683 -2.574 -18.467 1.00 95.25 198 GLU A O 1
ATOM 1457 N N . SER A 1 199 ? 2.802 -1.251 -16.664 1.00 95.44 199 SER A N 1
ATOM 1458 C CA . SER A 1 199 ? 1.514 -0.597 -16.926 1.00 95.44 199 SER A CA 1
ATOM 1459 C C . SER A 1 199 ? 1.535 0.223 -18.219 1.00 95.44 199 SER A C 1
ATOM 1461 O O . SER A 1 199 ? 0.542 0.242 -18.955 1.00 95.44 199 SER A O 1
ATOM 1463 N N . TYR A 1 200 ? 2.657 0.888 -18.519 1.00 93.56 200 TYR A N 1
ATOM 1464 C CA . TYR A 1 200 ? 2.806 1.684 -19.737 1.00 93.56 200 TYR A CA 1
ATOM 1465 C C . TYR A 1 200 ? 2.717 0.824 -21.007 1.00 93.56 200 TYR A C 1
ATOM 1467 O O . TYR A 1 200 ? 2.054 1.217 -21.974 1.00 93.56 200 TYR A O 1
ATOM 1475 N N . ASP A 1 201 ? 3.352 -0.349 -20.985 1.00 90.88 201 ASP A N 1
ATOM 1476 C CA . ASP A 1 201 ? 3.400 -1.292 -22.109 1.00 90.88 201 ASP A CA 1
ATOM 1477 C C . ASP A 1 201 ? 2.239 -2.304 -22.120 1.00 90.88 201 ASP A C 1
ATOM 1479 O O . ASP A 1 201 ? 1.997 -3.010 -23.101 1.00 90.88 201 ASP A O 1
ATOM 1483 N N . CYS A 1 202 ? 1.443 -2.352 -21.052 1.00 90.88 202 CYS A N 1
ATOM 1484 C CA . CYS A 1 202 ? 0.343 -3.295 -20.958 1.00 90.88 202 CYS A CA 1
ATOM 1485 C C . CYS A 1 202 ? -0.686 -3.098 -22.086 1.00 90.88 202 CYS A C 1
ATOM 1487 O O . CYS A 1 202 ? -1.212 -2.005 -22.317 1.00 90.88 202 CYS A O 1
ATOM 1489 N N . LYS A 1 203 ? -1.076 -4.208 -22.728 1.00 89.31 203 LYS A N 1
ATOM 1490 C CA . LYS A 1 203 ? -2.090 -4.246 -23.801 1.00 89.31 203 LYS A CA 1
ATOM 1491 C C . LYS A 1 203 ? -3.473 -3.745 -23.367 1.00 89.31 203 LYS A C 1
ATOM 1493 O O . LYS A 1 203 ? -4.258 -3.338 -24.217 1.00 89.31 203 LYS A O 1
ATOM 1498 N N . ARG A 1 204 ? -3.782 -3.794 -22.066 1.00 89.81 204 ARG A N 1
ATOM 1499 C CA . ARG A 1 204 ? -5.026 -3.260 -21.476 1.00 89.81 204 ARG A CA 1
ATOM 1500 C C . ARG A 1 204 ? -4.909 -1.785 -21.070 1.00 89.81 204 ARG A C 1
ATOM 1502 O O . ARG A 1 204 ? -5.881 -1.214 -20.586 1.00 89.81 204 ARG A O 1
ATOM 1509 N N . GLY A 1 205 ? -3.733 -1.177 -21.221 1.00 90.50 205 GLY A N 1
ATOM 1510 C CA . GLY A 1 205 ? -3.498 0.221 -20.883 1.00 90.50 205 GLY A CA 1
ATOM 1511 C C . GLY A 1 205 ? -4.298 1.185 -21.762 1.00 90.50 205 GLY A C 1
ATOM 1512 O O . GLY A 1 205 ? -4.534 0.938 -22.944 1.00 90.50 205 GLY A O 1
ATOM 1513 N N . ASN A 1 206 ? -4.673 2.321 -21.182 1.00 91.12 206 ASN A N 1
ATOM 1514 C CA . ASN A 1 206 ? -5.367 3.423 -21.846 1.00 91.12 206 ASN A CA 1
ATOM 1515 C C . ASN A 1 206 ? -4.584 4.737 -21.665 1.00 91.12 206 ASN A C 1
ATOM 1517 O O . ASN A 1 206 ? -3.529 4.770 -21.030 1.00 91.12 206 ASN A O 1
ATOM 1521 N N . THR A 1 207 ? -5.077 5.839 -22.233 1.00 92.12 207 THR A N 1
ATOM 1522 C CA . THR A 1 207 ? -4.383 7.138 -22.170 1.00 92.12 207 THR A CA 1
ATOM 1523 C C . THR A 1 207 ? -4.116 7.604 -20.735 1.00 92.12 207 THR A C 1
ATOM 1525 O O . THR A 1 207 ? -3.041 8.146 -20.477 1.00 92.12 207 THR A O 1
ATOM 1528 N N . LEU A 1 208 ? -5.042 7.368 -19.794 1.00 94.25 208 LEU A N 1
ATOM 1529 C CA . LEU A 1 208 ? -4.843 7.737 -18.389 1.00 94.25 208 LEU A CA 1
ATOM 1530 C C . LEU A 1 208 ? -3.774 6.868 -17.729 1.00 94.25 208 LEU A C 1
ATOM 1532 O O . LEU A 1 208 ? -2.844 7.416 -17.141 1.00 94.25 208 LEU A O 1
ATOM 1536 N N . THR A 1 209 ? -3.855 5.538 -17.861 1.00 96.12 209 THR A N 1
ATOM 1537 C CA . THR A 1 209 ? -2.861 4.644 -17.239 1.00 96.12 209 THR A CA 1
ATOM 1538 C C . THR A 1 209 ? -1.466 4.921 -17.787 1.00 96.12 209 THR A C 1
ATOM 1540 O O . THR A 1 209 ? -0.526 5.034 -17.010 1.00 96.12 209 THR A O 1
ATOM 1543 N N . LYS A 1 210 ? -1.324 5.146 -19.101 1.00 95.25 210 LYS A N 1
ATOM 1544 C CA . LYS A 1 210 ? -0.036 5.488 -19.728 1.00 95.25 210 LYS A CA 1
ATOM 1545 C C . LYS A 1 210 ? 0.505 6.841 -19.266 1.00 95.25 210 LYS A C 1
ATOM 1547 O O . LYS A 1 210 ? 1.712 6.978 -19.071 1.00 95.25 210 LYS A O 1
ATOM 1552 N N . GLY A 1 211 ? -0.364 7.836 -19.077 1.00 96.38 211 GLY A N 1
ATOM 1553 C CA . GLY A 1 211 ? 0.021 9.138 -18.528 1.00 96.38 211 GLY A CA 1
ATOM 1554 C C . GLY A 1 211 ? 0.540 9.032 -17.092 1.00 96.38 211 GLY A C 1
ATOM 1555 O O . GLY A 1 211 ? 1.627 9.528 -16.792 1.00 96.38 211 GLY A O 1
ATOM 1556 N N . LEU A 1 212 ? -0.203 8.330 -16.230 1.00 98.38 212 LEU A N 1
ATOM 1557 C CA . LEU A 1 212 ? 0.168 8.094 -14.831 1.00 98.38 212 LEU A CA 1
ATOM 1558 C C . LEU A 1 212 ? 1.451 7.262 -14.715 1.00 98.38 212 LEU A C 1
ATOM 1560 O O . LEU A 1 212 ? 2.366 7.650 -13.993 1.00 98.38 212 LEU A O 1
ATOM 1564 N N . ALA A 1 213 ? 1.559 6.180 -15.486 1.00 97.81 213 ALA A N 1
ATOM 1565 C CA . ALA A 1 213 ? 2.742 5.330 -15.555 1.00 97.81 213 ALA A CA 1
ATOM 1566 C C . ALA A 1 213 ? 3.995 6.117 -15.970 1.00 97.81 213 ALA A C 1
ATOM 1568 O O . ALA A 1 213 ? 5.043 6.015 -15.333 1.00 97.81 213 ALA A O 1
ATOM 1569 N N . ARG A 1 214 ? 3.885 6.975 -16.993 1.00 96.75 214 ARG A N 1
ATOM 1570 C CA . ARG A 1 214 ? 4.998 7.833 -17.420 1.00 96.75 214 ARG A CA 1
ATOM 1571 C C . ARG A 1 214 ? 5.420 8.810 -16.322 1.00 96.75 214 ARG A C 1
ATOM 1573 O O . ARG A 1 214 ? 6.614 9.013 -16.117 1.00 96.75 214 ARG A O 1
ATOM 1580 N N . MET A 1 215 ? 4.462 9.418 -15.623 1.00 98.44 215 MET A N 1
ATOM 1581 C CA . MET A 1 215 ? 4.763 10.321 -14.509 1.00 98.44 215 MET A CA 1
ATOM 1582 C C . MET A 1 215 ? 5.429 9.576 -13.343 1.00 98.44 215 MET A C 1
ATOM 1584 O O . MET A 1 215 ? 6.416 10.076 -12.805 1.00 98.44 215 MET A O 1
ATOM 1588 N N . ALA A 1 216 ? 4.949 8.375 -12.998 1.00 98.69 216 ALA A N 1
ATOM 1589 C CA . ALA A 1 216 ? 5.572 7.523 -11.985 1.00 98.69 216 ALA A CA 1
ATOM 1590 C C . ALA A 1 216 ? 7.028 7.211 -12.340 1.00 98.69 216 ALA A C 1
ATOM 1592 O O . ALA A 1 216 ? 7.913 7.444 -11.521 1.00 98.69 216 ALA A O 1
ATOM 1593 N N . TYR A 1 217 ? 7.283 6.759 -13.572 1.00 97.44 217 TYR A N 1
ATOM 1594 C CA . TYR A 1 217 ? 8.630 6.456 -14.059 1.00 97.44 217 TYR A CA 1
ATOM 1595 C C . TYR A 1 217 ? 9.586 7.646 -13.879 1.00 97.44 217 TYR A C 1
ATOM 1597 O O . TYR A 1 217 ? 10.657 7.493 -13.292 1.00 97.44 217 TYR A O 1
ATOM 1605 N N . LEU A 1 218 ? 9.180 8.845 -14.318 1.00 97.50 218 LEU A N 1
ATOM 1606 C CA . LEU A 1 218 ? 10.008 10.053 -14.213 1.00 97.50 218 LEU A CA 1
ATOM 1607 C C . LEU A 1 218 ? 10.301 10.428 -12.755 1.00 97.50 218 LEU A C 1
ATOM 1609 O O . LEU A 1 218 ? 11.436 10.762 -12.418 1.00 97.50 218 LEU A O 1
ATOM 1613 N N . LEU A 1 219 ? 9.296 10.351 -11.877 1.00 98.62 219 LEU A N 1
ATOM 1614 C CA . LEU A 1 219 ? 9.493 10.610 -10.453 1.00 98.62 219 LEU A CA 1
ATOM 1615 C C . LEU A 1 219 ? 10.442 9.584 -9.826 1.00 98.62 219 LEU A C 1
ATOM 1617 O O . LEU A 1 219 ? 11.327 9.978 -9.071 1.00 98.62 219 LEU A O 1
ATOM 1621 N N . ILE A 1 220 ? 10.303 8.296 -10.142 1.00 98.38 220 ILE A N 1
ATOM 1622 C CA . ILE A 1 220 ? 11.140 7.240 -9.554 1.00 98.38 220 ILE A CA 1
ATOM 1623 C C . ILE A 1 220 ? 12.592 7.402 -9.986 1.00 98.38 220 ILE A C 1
ATOM 1625 O O . ILE A 1 220 ? 13.475 7.461 -9.126 1.00 98.38 220 ILE A O 1
ATOM 1629 N N . LYS A 1 221 ? 12.825 7.552 -11.294 1.00 95.69 221 LYS A N 1
ATOM 1630 C CA . LYS A 1 221 ? 14.157 7.738 -11.883 1.00 95.69 221 LYS A CA 1
ATOM 1631 C C . LYS A 1 221 ? 14.940 8.860 -11.198 1.00 95.69 221 LYS A C 1
ATOM 1633 O O . LYS A 1 221 ? 16.096 8.681 -10.828 1.00 95.69 221 LYS A O 1
ATOM 1638 N N . GLU A 1 222 ? 14.293 9.995 -10.948 1.00 97.56 222 GLU A N 1
ATOM 1639 C CA . GLU A 1 222 ? 14.954 11.173 -10.373 1.00 97.56 222 GLU A CA 1
ATOM 1640 C C . GLU A 1 222 ? 15.170 11.114 -8.850 1.00 97.56 222 GLU A C 1
ATOM 1642 O O . GLU A 1 222 ? 15.959 11.899 -8.296 1.00 97.56 222 GLU A O 1
ATOM 1647 N N . ASN A 1 223 ? 14.453 10.227 -8.146 1.00 98.56 223 ASN A N 1
ATOM 1648 C CA . ASN A 1 223 ? 14.321 10.304 -6.690 1.00 98.56 223 ASN A CA 1
ATOM 1649 C C . ASN A 1 223 ? 14.722 9.034 -5.930 1.00 98.56 223 ASN A C 1
ATOM 1651 O O . ASN A 1 223 ? 15.129 9.174 -4.777 1.00 98.56 223 ASN A O 1
ATOM 1655 N N . ILE A 1 224 ? 14.683 7.832 -6.516 1.00 97.44 224 ILE A N 1
ATOM 1656 C CA . ILE A 1 224 ? 14.890 6.577 -5.765 1.00 97.44 224 ILE A CA 1
ATOM 1657 C C . ILE A 1 224 ? 16.215 6.562 -4.983 1.00 97.44 224 ILE A C 1
ATOM 1659 O O . ILE A 1 224 ? 16.220 6.328 -3.773 1.00 97.44 224 ILE A O 1
ATOM 1663 N N . SER A 1 225 ? 17.328 6.938 -5.618 1.00 97.00 225 SER A N 1
ATOM 1664 C CA . SER A 1 225 ? 18.654 6.966 -4.980 1.00 97.00 225 SER A CA 1
ATOM 1665 C C . SER A 1 225 ? 18.747 7.985 -3.839 1.00 97.00 225 SER A C 1
ATOM 1667 O O . SER A 1 225 ? 19.403 7.730 -2.828 1.00 97.00 225 SER A O 1
ATOM 1669 N N . LYS A 1 226 ? 18.068 9.131 -3.969 1.00 98.50 226 LYS A N 1
ATOM 1670 C CA . LYS A 1 226 ? 18.016 10.182 -2.938 1.00 98.50 226 LYS A CA 1
ATOM 1671 C C . LYS A 1 226 ? 17.098 9.771 -1.781 1.00 98.50 226 LYS A C 1
ATOM 1673 O O . LYS A 1 226 ? 17.438 9.993 -0.620 1.00 98.50 226 LYS A O 1
ATOM 1678 N N . ALA A 1 227 ? 15.986 9.100 -2.078 1.00 98.38 227 ALA A N 1
ATOM 1679 C CA . ALA A 1 227 ? 15.059 8.577 -1.078 1.00 98.38 227 ALA A CA 1
ATOM 1680 C C . ALA A 1 227 ? 15.714 7.498 -0.197 1.00 98.38 227 ALA A C 1
ATOM 1682 O O . ALA A 1 227 ? 15.501 7.489 1.012 1.00 98.38 227 ALA A O 1
ATOM 1683 N N . VAL A 1 228 ? 16.591 6.653 -0.756 1.00 98.00 228 VAL A N 1
ATOM 1684 C CA . VAL A 1 228 ? 17.411 5.688 0.013 1.00 98.00 228 VAL A CA 1
ATOM 1685 C C . VAL A 1 228 ? 18.356 6.386 1.008 1.00 98.00 228 VAL A C 1
ATOM 1687 O O . VAL A 1 228 ? 18.756 5.798 2.016 1.00 98.00 228 VAL A O 1
ATOM 1690 N N . GLN A 1 229 ? 18.702 7.652 0.765 1.00 98.00 229 GLN A N 1
ATOM 1691 C CA . GLN A 1 229 ? 19.453 8.498 1.699 1.00 98.00 229 GLN A CA 1
ATOM 1692 C C . GLN A 1 229 ? 18.550 9.363 2.589 1.00 98.00 229 GLN A C 1
ATOM 1694 O O . GLN A 1 229 ? 19.050 10.256 3.269 1.00 98.00 229 GLN A O 1
ATOM 1699 N N . TYR A 1 230 ? 17.246 9.077 2.619 1.00 97.50 230 TYR A N 1
ATOM 1700 C CA . TYR A 1 230 ? 16.236 9.804 3.386 1.00 97.50 230 TYR A CA 1
ATOM 1701 C C . TYR A 1 230 ? 16.120 11.290 3.010 1.00 97.50 230 TYR A C 1
ATOM 1703 O O . TYR A 1 230 ? 15.752 12.117 3.846 1.00 97.50 230 TYR A O 1
ATOM 1711 N N . ASP A 1 231 ? 16.406 11.652 1.752 1.00 98.44 231 ASP A N 1
ATOM 1712 C CA . ASP A 1 231 ? 16.078 12.992 1.265 1.00 98.44 231 ASP A CA 1
ATOM 1713 C C . ASP A 1 231 ? 14.558 13.204 1.315 1.00 98.44 231 ASP A C 1
ATOM 1715 O O . ASP A 1 231 ? 13.778 12.458 0.720 1.00 98.44 231 ASP A O 1
ATOM 1719 N N . ARG A 1 232 ? 14.135 14.240 2.043 1.00 98.00 232 ARG A N 1
ATOM 1720 C CA . ARG A 1 232 ? 12.726 14.486 2.368 1.00 98.00 232 ARG A CA 1
ATOM 1721 C C . ARG A 1 232 ? 11.858 14.714 1.124 1.00 98.00 232 ARG A C 1
ATOM 1723 O O . ARG A 1 232 ? 10.715 14.250 1.067 1.00 98.00 232 ARG A O 1
ATOM 1730 N N . SER A 1 233 ? 12.388 15.440 0.141 1.00 98.38 233 SER A N 1
ATOM 1731 C CA . SER A 1 233 ? 11.680 15.729 -1.109 1.00 98.38 233 SER A CA 1
ATOM 1732 C C . SER A 1 233 ? 11.568 14.461 -1.951 1.00 98.38 233 SER A C 1
ATOM 1734 O O . SER A 1 233 ? 10.481 14.099 -2.400 1.00 98.38 233 SER A O 1
ATOM 1736 N N . ALA A 1 234 ? 12.666 13.713 -2.059 1.00 98.62 234 ALA A N 1
ATOM 1737 C CA . ALA A 1 234 ? 12.710 12.456 -2.786 1.00 98.62 234 ALA A CA 1
ATOM 1738 C C . ALA A 1 234 ? 11.769 11.399 -2.196 1.00 98.62 234 ALA A C 1
ATOM 1740 O O . ALA A 1 234 ? 11.069 10.731 -2.950 1.00 98.62 234 ALA A O 1
ATOM 1741 N N . VAL A 1 235 ? 11.684 11.283 -0.868 1.00 98.56 235 VAL A N 1
ATOM 1742 C CA . VAL A 1 235 ? 10.725 10.387 -0.199 1.00 98.56 235 VAL A CA 1
ATOM 1743 C C . VAL A 1 235 ? 9.280 10.769 -0.535 1.00 98.56 235 VAL A C 1
ATOM 1745 O O . VAL A 1 235 ? 8.462 9.894 -0.812 1.00 98.56 235 VAL A O 1
ATOM 1748 N N . SER A 1 236 ? 8.973 12.067 -0.590 1.00 98.69 236 SER A N 1
ATOM 1749 C CA . SER A 1 236 ? 7.643 12.553 -0.990 1.00 98.69 236 SER A CA 1
ATOM 1750 C C . SER A 1 236 ? 7.329 12.204 -2.447 1.00 98.69 236 SER A C 1
ATOM 1752 O O . SER A 1 236 ? 6.236 11.732 -2.753 1.00 98.69 236 SER A O 1
ATOM 1754 N N . ASN A 1 237 ? 8.306 12.378 -3.338 1.00 98.81 237 ASN A N 1
ATOM 1755 C CA . ASN A 1 237 ? 8.171 12.039 -4.752 1.00 98.81 237 ASN A CA 1
ATOM 1756 C C . ASN A 1 237 ? 8.018 10.531 -4.969 1.00 98.81 237 ASN A C 1
ATOM 1758 O O . ASN A 1 237 ? 7.194 10.127 -5.782 1.00 98.81 237 ASN A O 1
ATOM 1762 N N . MET A 1 238 ? 8.748 9.699 -4.222 1.00 98.81 238 MET A N 1
ATOM 1763 C CA . MET A 1 238 ? 8.596 8.241 -4.268 1.00 98.81 238 MET A CA 1
ATOM 1764 C C . MET A 1 238 ? 7.221 7.793 -3.763 1.00 98.81 238 MET A C 1
ATOM 1766 O O . MET A 1 238 ? 6.623 6.902 -4.361 1.00 98.81 238 MET A O 1
ATOM 1770 N N . ALA A 1 239 ? 6.689 8.429 -2.712 1.00 98.75 239 ALA A N 1
ATOM 1771 C CA . ALA A 1 239 ? 5.332 8.166 -2.235 1.00 98.75 239 ALA A CA 1
ATOM 1772 C C . ALA A 1 239 ? 4.287 8.470 -3.321 1.00 98.75 239 ALA A C 1
ATOM 1774 O O . ALA A 1 239 ? 3.438 7.630 -3.613 1.00 98.75 239 ALA A O 1
ATOM 1775 N N . LEU A 1 240 ? 4.390 9.639 -3.970 1.00 98.88 240 LEU A N 1
ATOM 1776 C CA . LEU A 1 240 ? 3.502 10.013 -5.074 1.00 98.88 240 LEU A CA 1
ATOM 1777 C C . LEU A 1 240 ? 3.660 9.068 -6.270 1.00 98.88 240 LEU A C 1
ATOM 1779 O O . LEU A 1 240 ? 2.671 8.685 -6.887 1.00 98.88 240 LEU A O 1
ATOM 1783 N N . ALA A 1 241 ? 4.893 8.681 -6.595 1.00 98.88 241 ALA A N 1
ATOM 1784 C CA . ALA A 1 241 ? 5.160 7.801 -7.719 1.00 98.88 241 ALA A CA 1
ATOM 1785 C C . ALA A 1 241 ? 4.586 6.396 -7.508 1.00 98.88 241 ALA A C 1
ATOM 1787 O O . ALA A 1 241 ? 3.959 5.865 -8.418 1.00 98.88 241 ALA A O 1
ATOM 1788 N N . SER A 1 242 ? 4.742 5.827 -6.307 1.00 98.75 242 SER A N 1
ATOM 1789 C CA . SER A 1 242 ? 4.109 4.559 -5.921 1.00 98.75 242 SER A CA 1
ATOM 1790 C C . SER A 1 242 ? 2.589 4.642 -6.031 1.00 98.75 242 SER A C 1
ATOM 1792 O O . SER A 1 242 ? 1.970 3.760 -6.618 1.00 98.75 242 SER A O 1
ATOM 1794 N N . LEU A 1 243 ? 1.995 5.718 -5.508 1.00 98.81 243 LEU A N 1
ATOM 1795 C CA . LEU A 1 243 ? 0.553 5.947 -5.548 1.00 98.81 243 LEU A CA 1
ATOM 1796 C C . LEU A 1 243 ? 0.025 5.960 -6.992 1.00 98.81 243 LEU A C 1
ATOM 1798 O O . LEU A 1 243 ? -0.890 5.213 -7.333 1.00 98.81 243 LEU A O 1
ATOM 1802 N N . ILE A 1 244 ? 0.617 6.774 -7.870 1.00 98.62 244 ILE A N 1
ATOM 1803 C CA . ILE A 1 244 ? 0.129 6.896 -9.253 1.00 98.62 244 ILE A CA 1
ATOM 1804 C C . ILE A 1 244 ? 0.514 5.693 -10.126 1.00 98.62 244 ILE A C 1
ATOM 1806 O O . ILE A 1 244 ? -0.229 5.369 -11.052 1.00 98.62 244 ILE A O 1
ATOM 1810 N N . ALA A 1 245 ? 1.615 4.991 -9.823 1.00 98.75 245 ALA A N 1
ATOM 1811 C CA . ALA A 1 245 ? 1.904 3.685 -10.416 1.00 98.75 245 ALA A CA 1
ATOM 1812 C C . ALA A 1 245 ? 0.813 2.677 -10.033 1.00 98.75 245 ALA A C 1
ATOM 1814 O O . ALA A 1 245 ? 0.290 2.000 -10.915 1.00 98.75 245 ALA A O 1
ATOM 1815 N N . GLY A 1 246 ? 0.404 2.660 -8.758 1.00 98.44 246 GLY A N 1
ATOM 1816 C CA . GLY A 1 246 ? -0.733 1.901 -8.233 1.00 98.44 246 GLY A CA 1
ATOM 1817 C C . GLY A 1 246 ? -2.027 2.147 -8.999 1.00 98.44 246 GLY A C 1
ATOM 1818 O O . GLY A 1 246 ? -2.660 1.209 -9.475 1.00 98.44 246 GLY A O 1
ATOM 1819 N N . MET A 1 247 ? -2.383 3.416 -9.202 1.00 98.56 247 MET A N 1
ATOM 1820 C CA . MET A 1 247 ? -3.554 3.797 -10.002 1.00 98.56 247 MET A CA 1
ATOM 1821 C C . MET A 1 247 ? -3.428 3.340 -11.466 1.00 98.56 247 MET A C 1
ATOM 1823 O O . MET A 1 247 ? -4.424 2.970 -12.087 1.00 98.56 247 MET A O 1
ATOM 1827 N N . ALA A 1 248 ? -2.220 3.367 -12.037 1.00 98.44 248 ALA A N 1
ATOM 1828 C CA . ALA A 1 248 ? -1.978 2.967 -13.420 1.00 98.44 248 ALA A CA 1
ATOM 1829 C C . ALA A 1 248 ? -2.097 1.446 -13.608 1.00 98.44 248 ALA A C 1
ATOM 1831 O O . ALA A 1 248 ? -2.940 0.978 -14.385 1.00 98.44 248 ALA A O 1
ATOM 1832 N N . PHE A 1 249 ? -1.291 0.661 -12.886 1.00 97.75 249 PHE A N 1
ATOM 1833 C CA . PHE A 1 249 ? -1.311 -0.796 -13.008 1.00 97.75 249 PHE A CA 1
ATOM 1834 C C . PHE A 1 249 ? -2.611 -1.371 -12.441 1.00 97.75 249 PHE A C 1
ATOM 1836 O O . PHE A 1 249 ? -3.174 -2.272 -13.043 1.00 97.75 249 PHE A O 1
ATOM 1843 N N . GLY A 1 250 ? -3.189 -0.781 -11.396 1.00 96.75 250 GLY A N 1
ATOM 1844 C CA . GLY A 1 250 ? -4.507 -1.164 -10.893 1.00 96.75 250 GLY A CA 1
ATOM 1845 C C . GLY A 1 250 ? -5.642 -0.974 -11.907 1.00 96.75 250 GLY A C 1
ATOM 1846 O O . GLY A 1 250 ? -6.746 -1.416 -11.643 1.00 96.75 250 GLY A O 1
ATOM 1847 N N . ASN A 1 251 ? -5.407 -0.346 -13.066 1.00 96.75 251 ASN A N 1
ATOM 1848 C CA . ASN A 1 251 ? -6.391 -0.176 -14.144 1.00 96.75 251 ASN A CA 1
ATOM 1849 C C . ASN A 1 251 ? -5.929 -0.743 -15.501 1.00 96.75 251 ASN A C 1
ATOM 1851 O O . ASN A 1 251 ? -6.593 -0.558 -16.520 1.00 96.75 251 ASN A O 1
ATOM 1855 N N . SER A 1 252 ? -4.786 -1.427 -15.542 1.00 94.56 252 SER A N 1
ATOM 1856 C CA . SER A 1 252 ? -4.220 -2.020 -16.770 1.00 94.56 252 SER A CA 1
ATOM 1857 C C . SER A 1 252 ? -3.594 -3.397 -16.526 1.00 94.56 252 SER A C 1
ATOM 1859 O O . SER A 1 252 ? -3.648 -4.281 -17.378 1.00 94.56 252 SER A O 1
ATOM 1861 N N . GLY A 1 253 ? -3.064 -3.612 -15.334 1.00 92.69 253 GLY A N 1
ATOM 1862 C CA . GLY A 1 253 ? -2.330 -4.768 -14.850 1.00 92.69 253 GLY A CA 1
ATOM 1863 C C . GLY A 1 253 ? -0.839 -4.702 -15.144 1.00 92.69 253 GLY A C 1
ATOM 1864 O O . GLY A 1 253 ? -0.350 -3.805 -15.827 1.00 92.69 253 GLY A O 1
ATOM 1865 N N . THR A 1 254 ? -0.141 -5.696 -14.615 1.00 93.00 254 THR A N 1
ATOM 1866 C CA . THR A 1 254 ? 1.290 -5.938 -14.807 1.00 93.00 254 THR A CA 1
ATOM 1867 C C . THR A 1 254 ? 1.537 -6.930 -15.948 1.00 93.00 254 THR A C 1
ATOM 1869 O O . THR A 1 254 ? 0.594 -7.365 -16.624 1.00 93.00 254 THR A O 1
ATOM 1872 N N . ALA A 1 255 ? 2.805 -7.261 -16.202 1.00 91.44 255 ALA A N 1
ATOM 1873 C CA . ALA A 1 255 ? 3.214 -8.099 -17.323 1.00 91.44 255 ALA A CA 1
ATOM 1874 C C . ALA A 1 255 ? 4.203 -9.203 -16.887 1.00 91.44 255 ALA A C 1
ATOM 1876 O O . ALA A 1 255 ? 3.995 -9.895 -15.884 1.00 91.44 255 ALA A O 1
ATOM 1877 N N . LEU A 1 256 ? 5.228 -9.450 -17.705 1.00 93.00 256 LEU A N 1
ATOM 1878 C CA . LEU A 1 256 ? 6.126 -10.592 -17.575 1.00 93.00 256 LEU A CA 1
ATOM 1879 C C . LEU A 1 256 ? 6.970 -10.558 -16.293 1.00 93.00 256 LEU A C 1
ATOM 1881 O O . LEU A 1 256 ? 7.163 -11.609 -15.684 1.00 93.00 256 LEU A O 1
ATOM 1885 N N . CYS A 1 257 ? 7.445 -9.389 -15.857 1.00 94.75 257 CYS A N 1
ATOM 1886 C CA . CYS A 1 257 ? 8.258 -9.253 -14.649 1.00 94.75 257 CYS A CA 1
ATOM 1887 C C . CYS A 1 257 ? 7.503 -9.804 -13.437 1.00 94.75 257 CYS A C 1
ATOM 1889 O O . CYS A 1 257 ? 7.981 -10.735 -12.783 1.00 94.75 257 CYS A O 1
ATOM 1891 N N . HIS A 1 258 ? 6.284 -9.308 -13.196 1.00 94.69 258 HIS A N 1
ATOM 1892 C CA . HIS A 1 258 ? 5.466 -9.759 -12.070 1.00 94.69 258 HIS A CA 1
ATOM 1893 C C . HIS A 1 258 ? 5.109 -11.243 -12.168 1.00 94.69 258 HIS A C 1
ATOM 1895 O O . HIS A 1 258 ? 5.205 -11.952 -11.162 1.00 94.69 258 HIS A O 1
ATOM 1901 N N . ALA A 1 259 ? 4.786 -11.744 -13.365 1.00 91.06 259 ALA A N 1
ATOM 1902 C CA . ALA A 1 259 ? 4.510 -13.165 -13.580 1.00 91.06 259 ALA A CA 1
ATOM 1903 C C . ALA A 1 259 ? 5.705 -14.063 -13.194 1.00 91.06 259 ALA A C 1
ATOM 1905 O O . ALA A 1 259 ? 5.523 -15.116 -12.575 1.00 91.06 259 ALA A O 1
ATOM 1906 N N . LEU A 1 260 ? 6.932 -13.629 -13.497 1.00 92.06 260 LEU A N 1
ATOM 1907 C CA . LEU A 1 260 ? 8.161 -14.366 -13.189 1.00 92.06 260 LEU A CA 1
ATOM 1908 C C . LEU A 1 260 ? 8.585 -14.278 -11.715 1.00 92.06 260 LEU A C 1
ATOM 1910 O O . LEU A 1 260 ? 9.417 -15.073 -11.274 1.00 92.06 260 LEU A O 1
ATOM 1914 N N . THR A 1 261 ? 7.998 -13.380 -10.918 1.00 91.69 261 THR A N 1
ATOM 1915 C CA . THR A 1 261 ? 8.329 -13.287 -9.484 1.00 91.69 261 THR A CA 1
ATOM 1916 C C . THR A 1 261 ? 7.721 -14.401 -8.636 1.00 91.69 261 THR A C 1
ATOM 1918 O O . THR A 1 261 ? 8.266 -14.730 -7.582 1.00 91.69 261 THR A O 1
ATOM 1921 N N . TYR A 1 262 ? 6.620 -15.020 -9.074 1.00 85.19 262 TYR A N 1
ATOM 1922 C CA . TYR A 1 262 ? 5.877 -15.992 -8.261 1.00 85.19 262 TYR A CA 1
ATOM 1923 C C . TYR A 1 262 ? 6.726 -17.221 -7.883 1.00 85.19 262 TYR A C 1
ATOM 1925 O O . TYR A 1 262 ? 6.734 -17.589 -6.703 1.00 85.19 262 TYR A O 1
ATOM 1933 N N . PRO A 1 263 ? 7.494 -17.837 -8.809 1.00 86.81 263 PRO A N 1
ATOM 1934 C CA . PRO A 1 263 ? 8.454 -18.882 -8.459 1.00 86.81 263 PRO A CA 1
ATOM 1935 C C . PRO A 1 263 ? 9.488 -18.445 -7.412 1.00 86.81 263 PRO A C 1
ATOM 1937 O O . PRO A 1 263 ? 9.763 -19.205 -6.488 1.00 86.81 263 PRO A O 1
ATOM 1940 N N . LEU A 1 264 ? 10.023 -17.222 -7.507 1.00 88.94 264 LEU A N 1
ATOM 1941 C CA . LEU A 1 264 ? 11.034 -16.703 -6.575 1.00 88.94 264 LEU A CA 1
ATOM 1942 C C . LEU A 1 264 ? 10.443 -16.450 -5.186 1.00 88.94 264 LEU A C 1
ATOM 1944 O O . LEU A 1 264 ? 11.054 -16.803 -4.177 1.00 88.94 264 LEU A O 1
ATOM 1948 N N . SER A 1 265 ? 9.223 -15.915 -5.121 1.00 80.31 265 SER A N 1
ATOM 1949 C CA . SER A 1 265 ? 8.500 -15.763 -3.858 1.00 80.31 265 SER A CA 1
ATOM 1950 C C . SER A 1 265 ? 8.235 -17.107 -3.173 1.00 80.31 265 SER A C 1
ATOM 1952 O O . SER A 1 265 ? 8.310 -17.188 -1.948 1.00 80.31 265 SER A O 1
ATOM 1954 N N . ASN A 1 266 ? 7.984 -18.181 -3.932 1.00 79.94 266 ASN A N 1
ATOM 1955 C CA . ASN A 1 266 ? 7.830 -19.528 -3.366 1.00 79.94 266 ASN A CA 1
ATOM 1956 C C . ASN A 1 266 ? 9.144 -20.087 -2.787 1.00 79.94 266 ASN A C 1
ATOM 1958 O O . ASN A 1 266 ? 9.099 -20.962 -1.926 1.00 79.94 266 ASN A O 1
ATOM 1962 N N . LEU A 1 267 ? 10.298 -19.564 -3.218 1.00 86.25 267 LEU A N 1
ATOM 1963 C CA . LEU A 1 267 ? 11.614 -19.848 -2.632 1.00 86.25 267 LEU A CA 1
ATOM 1964 C C . LEU A 1 267 ? 11.943 -18.939 -1.433 1.00 86.25 267 LEU A C 1
ATOM 1966 O O . LEU A 1 267 ? 13.039 -19.018 -0.885 1.00 86.25 267 LEU A O 1
ATOM 1970 N N . GLY A 1 268 ? 11.008 -18.080 -1.016 1.00 84.44 268 GLY A N 1
ATOM 1971 C CA . GLY A 1 268 ? 11.171 -17.178 0.124 1.00 84.44 268 GLY A CA 1
ATOM 1972 C C . GLY A 1 268 ? 11.860 -15.852 -0.200 1.00 84.44 268 GLY A C 1
ATOM 1973 O O . GLY A 1 268 ? 12.193 -15.112 0.724 1.00 84.44 268 GLY A O 1
ATOM 1974 N N . ILE A 1 269 ? 12.067 -15.523 -1.481 1.00 90.44 269 ILE A N 1
ATOM 1975 C CA . ILE A 1 269 ? 12.614 -14.220 -1.878 1.00 90.44 269 ILE A CA 1
ATOM 1976 C C . ILE A 1 269 ? 11.520 -13.147 -1.717 1.00 90.44 269 ILE A C 1
ATOM 1978 O O . ILE A 1 269 ? 10.428 -13.319 -2.273 1.00 90.44 269 ILE A O 1
ATOM 1982 N N . PRO A 1 270 ? 11.781 -12.038 -0.994 1.00 90.00 270 PRO A N 1
ATOM 1983 C CA . PRO A 1 270 ? 10.818 -10.948 -0.845 1.00 90.00 270 PRO A CA 1
ATOM 1984 C C . PRO A 1 270 ? 10.375 -10.376 -2.196 1.00 90.00 270 PRO A C 1
ATOM 1986 O O . PRO A 1 270 ? 11.199 -10.215 -3.094 1.00 90.00 270 PRO A O 1
ATOM 1989 N N . HIS A 1 271 ? 9.092 -10.025 -2.333 1.00 92.00 271 HIS A N 1
ATOM 1990 C CA . HIS A 1 271 ? 8.507 -9.625 -3.618 1.00 92.00 271 HIS A CA 1
ATOM 1991 C C . HIS A 1 271 ? 9.293 -8.532 -4.358 1.00 92.00 271 HIS A C 1
ATOM 1993 O O . HIS A 1 271 ? 9.733 -8.777 -5.475 1.00 92.00 271 HIS A O 1
ATOM 1999 N N . GLY A 1 272 ? 9.562 -7.385 -3.724 1.00 93.12 272 GLY A N 1
ATOM 2000 C CA . GLY A 1 272 ? 10.301 -6.292 -4.374 1.00 93.12 272 GLY A CA 1
ATOM 2001 C C . GLY A 1 272 ? 11.729 -6.671 -4.792 1.00 93.12 272 GLY A C 1
ATOM 2002 O O . GLY A 1 272 ? 12.251 -6.147 -5.769 1.00 93.12 272 GLY A O 1
ATOM 2003 N N . GLU A 1 273 ? 12.364 -7.625 -4.105 1.00 94.44 273 GLU A N 1
ATOM 2004 C CA . GLU A 1 273 ? 13.673 -8.152 -4.517 1.00 94.44 273 GLU A CA 1
ATOM 2005 C C . GLU A 1 273 ? 13.544 -9.107 -5.706 1.00 94.44 273 GLU A C 1
ATOM 2007 O O . GLU A 1 273 ? 14.346 -9.043 -6.635 1.00 94.44 273 GLU A O 1
ATOM 2012 N N . ALA A 1 274 ? 12.514 -9.957 -5.716 1.00 95.12 274 ALA A N 1
ATOM 2013 C CA . ALA A 1 274 ? 12.206 -10.802 -6.865 1.00 95.12 274 ALA A CA 1
ATOM 2014 C C . ALA A 1 274 ? 11.884 -9.959 -8.111 1.00 95.12 274 ALA A C 1
ATOM 2016 O O . ALA A 1 274 ? 12.358 -10.288 -9.198 1.00 95.12 274 ALA A O 1
ATOM 2017 N N . VAL A 1 275 ? 11.143 -8.857 -7.948 1.00 96.38 275 VAL A N 1
ATOM 2018 C CA . VAL A 1 275 ? 10.872 -7.878 -9.011 1.00 96.38 275 VAL A CA 1
A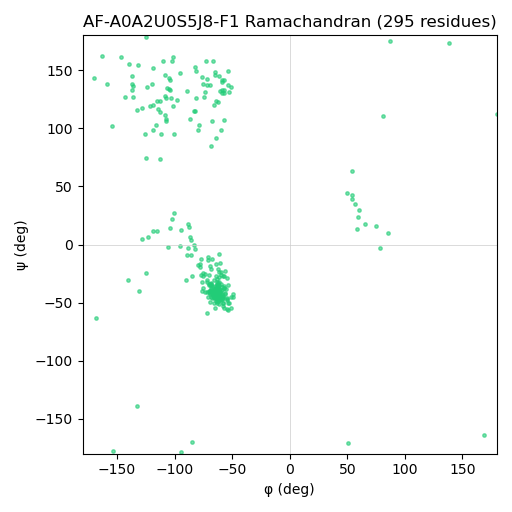TOM 2019 C C . VAL A 1 275 ? 12.173 -7.241 -9.489 1.00 96.38 275 VAL A C 1
ATOM 2021 O O . VAL A 1 275 ? 12.437 -7.246 -10.686 1.00 96.38 275 VAL A O 1
ATOM 2024 N N . ALA A 1 276 ? 13.032 -6.774 -8.578 1.00 95.06 276 ALA A N 1
ATOM 2025 C CA . ALA A 1 276 ? 14.310 -6.166 -8.948 1.00 95.06 276 ALA A CA 1
ATOM 2026 C C . ALA A 1 276 ? 15.221 -7.107 -9.754 1.00 95.06 276 ALA A C 1
ATOM 2028 O O . ALA A 1 276 ? 15.877 -6.668 -10.693 1.00 95.06 276 ALA A O 1
ATOM 2029 N N . ILE A 1 277 ? 15.225 -8.406 -9.436 1.00 95.12 277 ILE A N 1
ATOM 2030 C CA . ILE A 1 277 ? 15.971 -9.416 -10.202 1.00 95.12 277 ILE A CA 1
ATOM 2031 C C . ILE A 1 277 ? 15.341 -9.635 -11.588 1.00 95.12 277 ILE A C 1
ATOM 2033 O O . ILE A 1 277 ? 16.059 -9.773 -12.578 1.00 95.12 277 ILE A O 1
ATOM 2037 N N . MET A 1 278 ? 14.009 -9.697 -11.667 1.00 96.44 278 MET A N 1
ATOM 2038 C CA . MET A 1 278 ? 13.297 -10.086 -12.891 1.00 96.44 278 MET A CA 1
ATOM 2039 C C . MET A 1 278 ? 13.065 -8.941 -13.872 1.00 96.44 278 MET A C 1
ATOM 2041 O O . MET A 1 278 ? 12.965 -9.196 -15.069 1.00 96.44 278 MET A O 1
ATOM 2045 N N . LEU A 1 279 ? 12.976 -7.696 -13.401 1.00 95.56 279 LEU A N 1
ATOM 2046 C CA . LEU A 1 279 ? 12.649 -6.538 -14.230 1.00 95.56 279 LEU A CA 1
ATOM 2047 C C . LEU A 1 279 ? 13.579 -6.384 -15.442 1.00 95.56 279 LEU A C 1
ATOM 2049 O O . LEU A 1 279 ? 13.059 -6.400 -16.556 1.00 95.56 279 LEU A O 1
ATOM 2053 N N . PRO A 1 280 ? 14.918 -6.311 -15.306 1.00 94.75 280 PRO A N 1
ATOM 2054 C CA . PRO A 1 280 ? 15.780 -6.134 -16.474 1.00 94.75 280 PRO A CA 1
ATOM 2055 C C . PRO A 1 280 ? 15.684 -7.299 -17.471 1.00 94.75 280 PRO A C 1
ATOM 2057 O O . PRO A 1 280 ? 15.771 -7.074 -18.674 1.00 94.75 280 PRO A O 1
ATOM 2060 N N . LEU A 1 281 ? 15.460 -8.529 -16.993 1.00 95.06 281 LEU A N 1
ATOM 2061 C CA . LEU A 1 281 ? 15.295 -9.711 -17.848 1.00 95.06 281 LEU A CA 1
ATOM 2062 C C . LEU A 1 281 ? 13.970 -9.673 -18.621 1.00 95.06 281 LEU A C 1
ATOM 2064 O O . LEU A 1 281 ? 13.922 -10.025 -19.797 1.00 95.06 281 LEU A O 1
ATOM 2068 N N . ALA A 1 282 ? 12.894 -9.237 -17.965 1.00 94.62 282 ALA A N 1
ATOM 2069 C CA . ALA A 1 282 ? 11.583 -9.101 -18.587 1.00 94.62 282 ALA A CA 1
ATOM 2070 C C . ALA A 1 282 ? 11.561 -7.983 -19.638 1.00 94.62 282 ALA A C 1
ATOM 2072 O O . ALA A 1 282 ? 10.947 -8.150 -20.689 1.00 94.62 282 ALA A O 1
ATOM 2073 N N . LEU A 1 283 ? 12.247 -6.867 -19.374 1.00 92.44 283 LEU A N 1
ATOM 2074 C CA . LEU A 1 283 ? 12.371 -5.764 -20.329 1.00 92.44 283 LEU A CA 1
ATOM 2075 C C . LEU A 1 283 ? 13.199 -6.160 -21.553 1.00 92.44 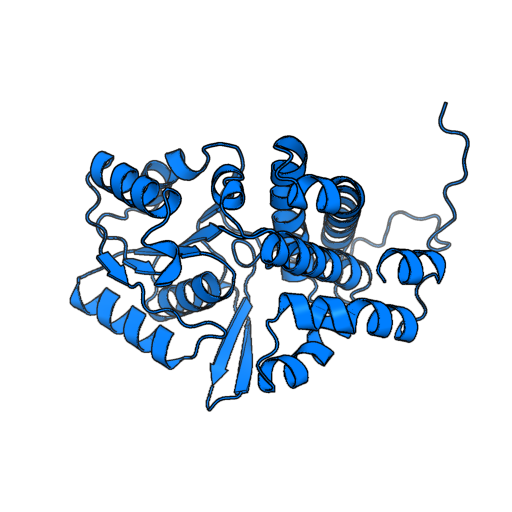283 LEU A C 1
ATOM 2077 O O . LEU A 1 283 ? 12.783 -5.878 -22.672 1.00 92.44 283 LEU A O 1
ATOM 2081 N N . GLU A 1 284 ? 14.315 -6.867 -21.354 1.00 93.69 284 GLU A N 1
ATOM 2082 C CA . GLU A 1 284 ? 15.122 -7.411 -22.454 1.00 93.69 284 GLU A CA 1
ATOM 2083 C C . GLU A 1 284 ? 14.319 -8.396 -23.313 1.00 93.69 284 GLU A C 1
ATOM 2085 O O . GLU A 1 284 ? 14.350 -8.309 -24.535 1.00 93.69 284 GLU A O 1
ATOM 2090 N N . PHE A 1 285 ? 13.540 -9.290 -22.693 1.00 94.25 285 PHE A N 1
ATOM 2091 C CA . PHE A 1 285 ? 12.674 -10.220 -23.425 1.00 94.25 285 PHE A CA 1
ATOM 2092 C C . PHE A 1 285 ? 11.578 -9.514 -24.241 1.00 94.25 285 PHE A C 1
ATOM 2094 O O . PHE A 1 285 ? 11.184 -10.010 -25.293 1.00 94.25 285 PHE A O 1
ATOM 2101 N N . ASN A 1 286 ? 11.077 -8.374 -23.759 1.00 90.81 286 ASN A N 1
ATOM 2102 C CA . ASN A 1 286 ? 10.055 -7.574 -24.437 1.00 90.81 286 ASN A CA 1
ATOM 2103 C C . ASN A 1 286 ? 10.646 -6.546 -25.427 1.00 90.81 286 ASN A C 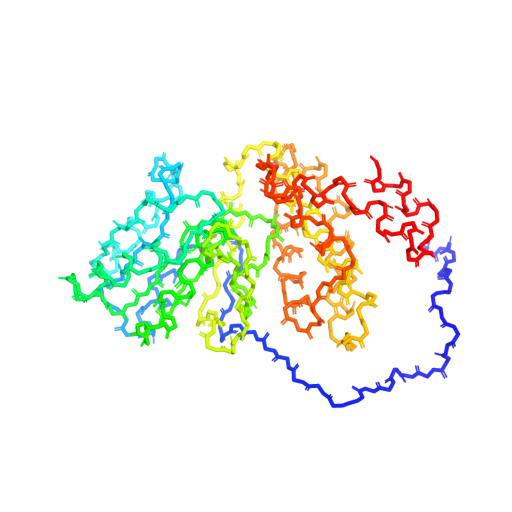1
ATOM 2105 O O . ASN A 1 286 ? 9.931 -5.631 -25.833 1.00 90.81 286 ASN A O 1
ATOM 2109 N N . ASP A 1 287 ? 11.924 -6.672 -25.803 1.00 90.94 287 ASP A N 1
ATOM 2110 C CA . ASP A 1 287 ? 12.617 -5.797 -26.762 1.00 90.94 287 ASP A CA 1
ATOM 2111 C C . ASP A 1 287 ? 12.595 -4.299 -26.378 1.00 90.94 287 ASP A C 1
ATOM 2113 O O . ASP A 1 287 ? 12.530 -3.415 -27.239 1.00 90.94 287 ASP A O 1
ATOM 2117 N N . PHE A 1 288 ? 12.650 -3.985 -25.078 1.00 90.31 288 PHE A N 1
ATOM 2118 C CA . PHE A 1 288 ? 12.833 -2.603 -24.624 1.00 90.31 288 PHE A CA 1
ATOM 2119 C C . PHE A 1 288 ? 14.222 -2.066 -24.992 1.00 90.31 288 PHE A C 1
ATOM 2121 O O . PHE A 1 288 ? 15.179 -2.817 -25.178 1.00 90.31 288 PHE A O 1
ATOM 2128 N N . ASP A 1 289 ? 14.333 -0.735 -25.048 1.00 88.44 289 ASP A N 1
ATOM 2129 C CA . ASP A 1 289 ? 15.584 -0.040 -25.342 1.00 88.44 289 ASP A CA 1
ATOM 2130 C C . ASP A 1 289 ? 16.736 -0.493 -24.424 1.00 88.44 289 ASP A C 1
ATOM 2132 O O . ASP A 1 289 ? 16.601 -0.558 -23.199 1.00 88.44 289 ASP A O 1
ATOM 2136 N N . ALA A 1 290 ? 17.884 -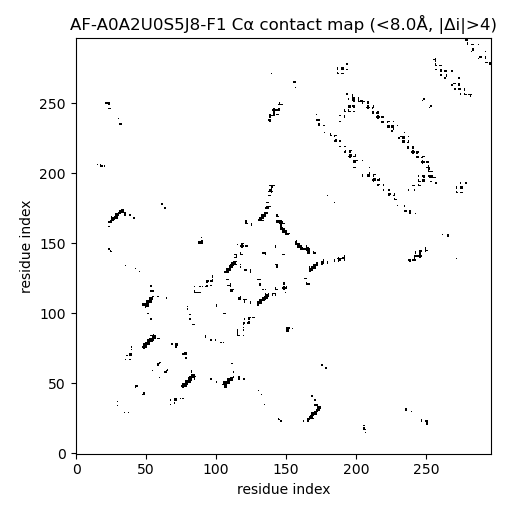0.799 -25.030 1.00 87.06 290 ALA A N 1
ATOM 2137 C CA . ALA A 1 290 ? 19.024 -1.373 -24.325 1.00 87.06 290 ALA A CA 1
ATOM 2138 C C . ALA A 1 290 ? 19.641 -0.412 -23.294 1.00 87.06 290 ALA A C 1
ATOM 2140 O O . ALA A 1 290 ? 20.153 -0.877 -22.272 1.00 87.06 290 ALA A O 1
ATOM 2141 N N . GLU A 1 291 ? 19.586 0.906 -23.518 1.00 87.75 291 GLU A N 1
ATOM 2142 C CA . GLU A 1 291 ? 20.079 1.890 -22.548 1.00 87.75 291 GLU A CA 1
ATOM 2143 C C . GLU A 1 291 ? 19.178 1.915 -21.312 1.00 87.75 291 GLU A C 1
ATOM 2145 O O . GLU A 1 291 ? 19.682 1.910 -20.188 1.00 87.75 291 GLU A O 1
ATOM 2150 N N . LEU A 1 292 ? 17.855 1.845 -21.503 1.00 83.88 292 LEU A N 1
ATOM 2151 C CA . LEU A 1 292 ? 16.899 1.734 -20.397 1.00 83.88 292 LEU A CA 1
ATOM 2152 C C . LEU A 1 292 ? 17.108 0.446 -19.589 1.00 83.88 292 LEU A C 1
ATOM 2154 O O . LEU A 1 292 ? 17.118 0.486 -18.357 1.00 83.88 292 LEU A O 1
ATOM 2158 N N . VAL A 1 293 ? 17.285 -0.696 -20.262 1.00 88.94 293 VAL A N 1
ATOM 2159 C CA . VAL A 1 293 ? 17.561 -1.975 -19.583 1.00 88.94 293 VAL A CA 1
ATOM 2160 C C . VAL A 1 293 ? 18.858 -1.884 -18.776 1.00 88.94 293 VAL A C 1
ATOM 2162 O O . VAL A 1 293 ? 18.911 -2.367 -17.645 1.00 88.94 293 VAL A O 1
ATOM 2165 N N . GLN A 1 294 ? 19.892 -1.244 -19.325 1.00 88.19 294 GLN A N 1
ATOM 2166 C CA . GLN A 1 294 ? 21.179 -1.076 -18.653 1.00 88.19 294 GLN A CA 1
ATOM 2167 C C . GLN A 1 294 ? 21.130 -0.079 -17.486 1.00 88.19 294 GLN A C 1
ATOM 2169 O O . GLN A 1 294 ? 21.879 -0.258 -16.532 1.00 88.19 294 GLN A O 1
ATOM 2174 N N . GLU A 1 295 ? 20.268 0.940 -17.538 1.00 84.62 295 GLU A N 1
ATOM 2175 C CA . GLU A 1 295 ? 20.034 1.880 -16.432 1.00 84.62 295 GLU A CA 1
ATOM 2176 C C . GLU A 1 295 ? 19.344 1.209 -15.233 1.00 84.62 295 GLU A C 1
ATOM 2178 O O . GLU A 1 295 ? 19.615 1.562 -14.087 1.00 84.62 295 GLU A O 1
ATOM 2183 N N . ILE A 1 296 ? 18.446 0.252 -15.489 1.00 84.75 296 ILE A N 1
ATOM 2184 C CA . ILE A 1 296 ? 17.697 -0.470 -14.447 1.00 84.75 296 ILE A CA 1
ATOM 2185 C C . ILE A 1 296 ? 18.551 -1.545 -13.749 1.00 84.75 296 ILE A C 1
ATOM 2187 O O . ILE A 1 296 ? 18.257 -1.895 -12.604 1.00 84.75 296 ILE A O 1
ATOM 2191 N N . ARG A 1 297 ? 19.575 -2.077 -14.428 1.00 84.12 297 ARG A N 1
ATOM 2192 C CA . ARG A 1 297 ? 20.517 -3.074 -13.887 1.00 84.12 297 ARG A CA 1
ATOM 2193 C C . ARG A 1 297 ? 21.477 -2.474 -12.861 1.00 84.12 297 ARG A C 1
ATOM 2195 O O . ARG A 1 297 ? 21.683 -3.147 -11.826 1.00 84.12 297 ARG A O 1
#

Mean predicted aligned error: 5.03 Å

pLDDT: mean 92.39, std 13.61, range [29.23, 98.94]

Nearest PDB structures (foldseek):
  7qnj-assembly1_BBB  TM=9.462E-01  e=5.028E-25  Escherichia coli str. K-12 substr. MG1655
  2bl4-assembly1_A  TM=9.789E-01  e=4.954E-24  Escherichia coli
  7qnf-assembly1_AAA  TM=9.471E-01  e=1.760E-24  Escherichia coli str. K-12 substr. MG1655
  7qlq-assembly1_BBB  TM=9.536E-01  e=3.984E-24  Escherichia coli str. K-12 substr. MG1655
  6c7l-assembly1_A-2  TM=9.271E-01  e=3.285E-22  Thermococcus thioreducens

Sequence (297 aa):
MLTGEVTTLGNSQGLPNLGSFTFLVPDRIVFGWDALNKIGDELTALGAVSPLIITSKGMVNRDGFSRLTALLKKESLSPVAFSDVEPEPSMKTVEHCIEVAAKEDCDSIIGFGGGSVMDVAKKAAMEADLPKVMVSTTAGTGSEVTHESVLKVEGKKRAFVDNKLVPDVAIVDPSLLMTMPKRLIASSGIDALAHAVESYDCKRGNTLTKGLARMAYLLIKENISKAVQYDRSAVSNMALASLIAGMAFGNSGTALCHALTYPLSNLGIPHGEAVAIMLPLALEFNDFDAELVQEIR

Foldseek 3Di:
DDDDDPDDDDDDPDDPPQDDADFAWAPAEQAEAPSLLCPLVLCVVQVFAEEEEFEAPVCCPDPVVVVNVVSCVVSNHHYDYDHHQDAQAAVVLLVVSLVVCVVRVGQAYEQAEAQSSLLSRLSNCLVNVHAYEYEYLALAQLSQIAQWHWHDDPLATDIDGDSSSHHNYYGQHLVSNLPDQLVRLLLRLLNLLQLLVQLLVFPQFGPQLVVLSVQLNVLSLVQSVVVSVVPPVSSSSSSSSSNSSSSNCSRRNGDDLQVQLRVVVSVVDRRSVSSLVRVLVVCVVVVHDPVVSVSSD

Solvent-accessible surface area (backbone atoms only — not comparable to full-atom values): 15078 Å² total; per-residue (Å²): 132,96,84,76,82,83,77,79,82,70,98,61,101,58,82,73,85,76,76,86,84,81,84,65,64,35,86,37,77,41,73,38,79,64,30,65,76,44,51,44,61,56,38,49,74,72,70,41,49,26,32,31,35,31,20,29,66,86,45,65,85,34,68,62,44,55,50,48,55,52,48,33,50,73,66,72,33,57,69,45,80,48,40,81,53,49,85,80,26,40,54,66,59,23,53,50,50,39,52,48,29,65,75,69,66,37,55,24,32,32,12,49,30,41,48,51,24,31,25,39,35,30,51,26,19,47,75,67,74,34,56,32,37,23,35,45,42,54,42,17,68,18,46,44,31,12,30,55,31,66,32,24,56,97,85,39,82,44,78,45,77,44,81,69,32,36,23,52,29,19,33,40,22,39,65,49,43,74,77,52,55,50,69,54,47,48,24,22,38,42,29,18,41,47,33,6,55,30,8,48,70,26,90,60,36,49,75,66,25,32,52,32,5,51,52,13,39,56,36,38,75,78,14,48,76,44,28,48,71,62,35,69,67,25,37,43,38,34,38,52,16,9,46,36,7,13,40,9,18,50,52,32,32,72,47,65,28,65,65,62,22,54,69,40,41,75,75,68,40,56,64,29,53,29,30,56,67,31,38,42,57,36,38,55,75,68,71,48,59,67,66,63,38,59,72,72,102

Radius of gyration: 19.04 Å; Cα contacts (8 Å, |Δi|>4): 589; chains: 1; bounding box: 41×50×57 Å